Protein AF-0000000066033583 (afdb_homodimer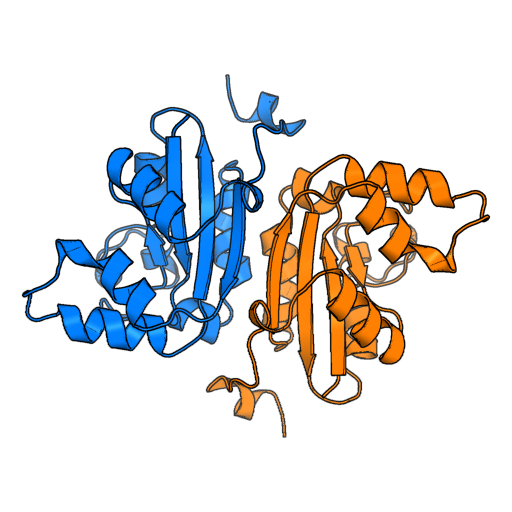)

Foldseek 3Di:
DFKKKKKQAFVCVVVVNVVVVVV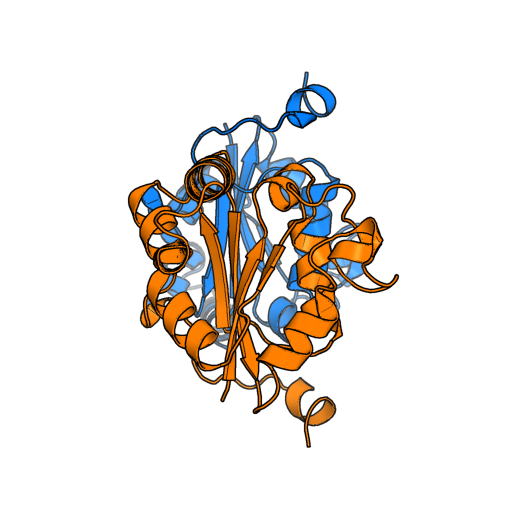LCVVLVWDWFAKDKDQDDLVLQCVLCVVCPPPPCSVVSSCRRNVHIMMMIMIDDDPCVLVVLDLQQADLACVRGDPRHQQVPPNDGSSNRGMDMQNDSVSRVVNCVSPDDPVRTHPDDDDPCVVVNDD/DFKKKKKQAFLCVVVVNVVVVVVLCVVLVWDWFAKDKDQDDLVLQCVLCVVCPPPPCSVVSSCRRNVHIMMMIMIDDDPCVLVVLDLQQADLACVRGDPRHQQVPPNDGSSNRGMDMQNDSVSRVVNCVSPDDPVRTHPDDDDPCVVVNDD

Radius of gyration: 19.11 Å; Cα contacts (8 Å, |Δi|>4): 581; chains: 2; bounding box: 50×58×49 Å

Sequence (302 aa):
MERALLILKPDAVQRGLIGAIISRFEQRGLKFQGLKLMQVDEALARRHYAEHEGKSFFNGLVSYITSAPVVVAVVAGKPGTVELVRAMVGATNPAKAAPGTIRGDFGVDIGRNLIHASDSPESGERETAIFFQPHELIGEWNRALDNWIYEMERALLILKPDAVQRGLIGAIISRFEQRGLKFQGLKLMQVDEALARRHYAEHEGKSFFNGLVSYITSAPVVVAVVAGKPGTVELVRAMVGATNPAKAAPGTIRGDFGVDIGRNLIHASDSPESGERETAIFFQPHELIGEWNRALDNWIYE

Structure (mmCIF, N/CA/C/O backbone):
data_AF-0000000066033583-model_v1
#
loop_
_entity.id
_entity.type
_entity.pdbx_description
1 polymer 'Nucleoside diphosphate kinase'
#
loop_
_atom_site.group_PDB
_atom_site.id
_atom_site.type_symbol
_atom_site.label_atom_id
_atom_site.label_alt_id
_atom_site.label_comp_id
_atom_site.label_asym_id
_atom_site.label_entity_id
_atom_site.label_seq_id
_atom_site.pdbx_PDB_ins_code
_atom_site.Cartn_x
_atom_site.Cartn_y
_atom_site.Cartn_z
_atom_site.occupancy
_atom_site.B_iso_or_equiv
_atom_site.auth_seq_id
_atom_site.auth_comp_id
_atom_site.auth_asym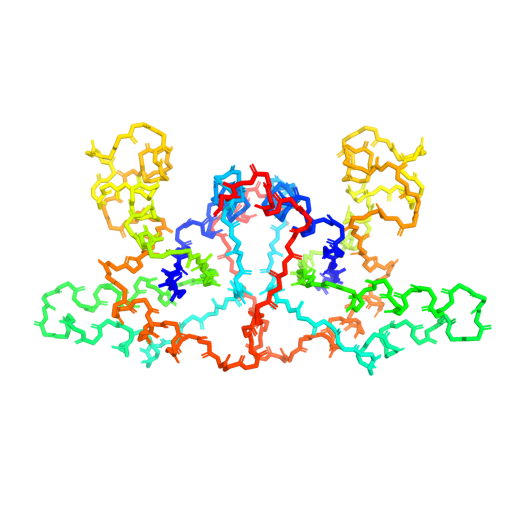_id
_atom_site.auth_atom_id
_atom_site.pdbx_PDB_model_num
ATOM 1 N N . MET A 1 1 ? -17.609 14.188 -4.777 1 87.94 1 MET A N 1
ATOM 2 C CA . MET A 1 1 ? -16.578 13.289 -4.25 1 87.94 1 MET A CA 1
ATOM 3 C C . MET A 1 1 ? -15.406 14.07 -3.682 1 87.94 1 MET A C 1
ATOM 5 O O . MET A 1 1 ? -15 15.094 -4.25 1 87.94 1 MET A O 1
ATOM 9 N N . GLU A 1 2 ? -15.039 13.719 -2.512 1 93.75 2 GLU A N 1
ATOM 10 C CA . GLU A 1 2 ? -13.922 14.352 -1.815 1 93.75 2 GLU A CA 1
ATOM 11 C C . GLU A 1 2 ? -12.727 13.406 -1.722 1 93.75 2 GLU A C 1
ATOM 13 O O . GLU A 1 2 ? -12.891 12.211 -1.479 1 93.75 2 GLU A O 1
ATOM 18 N N . ARG A 1 3 ? -11.492 14.047 -1.979 1 95.81 3 ARG A N 1
ATOM 19 C CA . ARG A 1 3 ? -10.25 13.273 -1.885 1 95.81 3 ARG A CA 1
ATOM 20 C C . ARG A 1 3 ? -9.367 13.789 -0.752 1 95.81 3 ARG A C 1
ATOM 22 O O . ARG A 1 3 ? -9.258 15 -0.547 1 95.81 3 ARG A O 1
ATOM 29 N N . ALA A 1 4 ? -8.836 12.852 -0.056 1 97.94 4 ALA A N 1
ATOM 30 C CA . ALA A 1 4 ? -7.797 13.156 0.928 1 97.94 4 ALA A CA 1
ATOM 31 C C . ALA A 1 4 ? -6.48 12.484 0.563 1 97.94 4 ALA A C 1
ATOM 33 O O . ALA A 1 4 ? -6.434 11.266 0.351 1 97.94 4 ALA A O 1
ATOM 34 N N . LEU A 1 5 ? -5.441 13.289 0.452 1 98.62 5 LEU A N 1
ATOM 35 C CA . LEU A 1 5 ? -4.109 12.727 0.285 1 98.62 5 LEU A CA 1
ATOM 36 C C . LEU A 1 5 ? -3.533 12.289 1.628 1 98.62 5 LEU A C 1
ATOM 38 O O . LEU A 1 5 ? -3.645 13.016 2.619 1 98.62 5 LEU A O 1
ATOM 42 N N . LEU A 1 6 ? -2.988 11.109 1.618 1 98.81 6 LEU A N 1
ATOM 43 C CA . LEU A 1 6 ? -2.24 10.562 2.746 1 98.81 6 LEU A CA 1
ATOM 44 C C . LEU A 1 6 ? -0.777 10.352 2.377 1 98.81 6 LEU A C 1
ATOM 46 O O . LEU A 1 6 ? -0.471 9.906 1.268 1 98.81 6 LEU A O 1
ATOM 50 N N . ILE A 1 7 ? 0.101 10.648 3.277 1 98.81 7 ILE A N 1
ATOM 51 C CA . ILE A 1 7 ? 1.503 10.266 3.15 1 98.81 7 ILE A CA 1
ATOM 52 C C . ILE A 1 7 ? 1.956 9.539 4.414 1 98.81 7 ILE A C 1
ATOM 54 O O . ILE A 1 7 ? 2.012 10.133 5.492 1 98.81 7 ILE A O 1
ATOM 58 N N . LEU A 1 8 ? 2.121 8.242 4.289 1 98.75 8 LEU A N 1
ATOM 59 C CA . LEU A 1 8 ? 2.871 7.57 5.348 1 98.75 8 LEU A CA 1
ATOM 60 C C . LEU A 1 8 ? 4.34 7.98 5.316 1 98.75 8 LEU A C 1
ATOM 62 O O . LEU A 1 8 ? 5.07 7.605 4.398 1 98.75 8 LEU A O 1
ATOM 66 N N . LYS A 1 9 ? 4.707 8.688 6.312 1 98.25 9 LYS A N 1
ATOM 67 C CA . LYS A 1 9 ? 6.004 9.359 6.352 1 98.25 9 LYS A CA 1
ATOM 68 C C . LYS A 1 9 ? 7.133 8.359 6.559 1 98.25 9 LYS A C 1
ATOM 70 O O . LYS A 1 9 ? 6.887 7.164 6.742 1 98.25 9 LYS A O 1
ATOM 75 N N . PRO A 1 10 ? 8.406 8.828 6.449 1 96.88 10 PRO A N 1
ATOM 76 C CA . PRO A 1 10 ? 9.555 7.918 6.512 1 96.88 10 PRO A CA 1
ATOM 77 C C . PRO A 1 10 ? 9.562 7.062 7.777 1 96.88 10 PRO A C 1
ATOM 79 O O . PRO A 1 10 ? 9.922 5.883 7.727 1 96.88 10 PRO A O 1
ATOM 82 N N . ASP A 1 11 ? 9.156 7.625 8.852 1 96.44 11 ASP A N 1
ATOM 83 C CA . ASP A 1 11 ? 9.203 6.852 10.086 1 96.44 11 ASP A CA 1
ATOM 84 C C . ASP A 1 11 ? 8.203 5.695 10.055 1 96.44 11 ASP A C 1
ATOM 86 O O . ASP A 1 11 ? 8.492 4.605 10.555 1 96.44 11 ASP A O 1
ATOM 90 N N . ALA A 1 12 ? 7.035 5.902 9.5 1 97.25 12 ALA A N 1
ATOM 91 C CA . ALA A 1 12 ? 6.051 4.828 9.367 1 97.25 12 ALA A CA 1
ATOM 92 C C . ALA A 1 12 ? 6.598 3.691 8.508 1 97.25 12 ALA A C 1
ATOM 94 O O . ALA A 1 12 ? 6.445 2.518 8.852 1 97.25 12 ALA A O 1
ATOM 95 N N . VAL A 1 13 ? 7.246 4.074 7.434 1 96.56 13 VAL A N 1
ATOM 96 C CA . VAL A 1 13 ? 7.781 3.08 6.508 1 96.56 13 VAL A CA 1
ATOM 97 C C . VAL A 1 13 ? 8.945 2.342 7.16 1 96.56 13 VAL A C 1
ATOM 99 O O . VAL A 1 13 ? 9.008 1.111 7.121 1 96.56 13 VAL A O 1
ATOM 102 N N . GLN A 1 14 ? 9.805 3.092 7.84 1 93.69 14 GLN A N 1
ATOM 103 C CA . GLN A 1 14 ? 10.961 2.504 8.516 1 93.69 14 GLN A CA 1
ATOM 104 C C . GLN A 1 14 ? 10.523 1.529 9.602 1 93.69 14 GLN A C 1
ATOM 106 O O . GLN A 1 14 ? 11.172 0.506 9.828 1 93.69 14 GLN A O 1
ATOM 111 N N . ARG A 1 15 ? 9.453 1.797 10.195 1 94.19 15 ARG A N 1
ATOM 112 C CA . ARG A 1 15 ? 9 1.013 11.336 1 94.19 15 ARG A CA 1
ATOM 113 C C . ARG A 1 15 ? 8.133 -0.161 10.891 1 94.19 15 ARG A C 1
ATOM 115 O O . ARG A 1 15 ? 7.695 -0.964 11.711 1 94.19 15 ARG A O 1
ATOM 122 N N . GLY A 1 16 ? 7.906 -0.282 9.602 1 95.19 16 GLY A N 1
ATOM 123 C CA . GLY A 1 16 ? 7.09 -1.373 9.094 1 95.19 16 GLY A CA 1
ATOM 124 C C . GLY A 1 16 ? 5.621 -1.228 9.43 1 95.19 16 GLY A C 1
ATOM 125 O O . GLY A 1 16 ? 4.977 -2.193 9.852 1 95.19 16 GLY A O 1
ATOM 126 N N . LEU A 1 17 ? 5.098 -0.053 9.297 1 97.5 17 LEU A N 1
ATOM 127 C CA . LEU A 1 17 ? 3.723 0.205 9.719 1 97.5 17 LEU A CA 1
ATOM 128 C C . LEU A 1 17 ? 2.822 0.451 8.508 1 97.5 17 LEU A C 1
ATOM 130 O O . LEU A 1 17 ? 1.672 0.867 8.664 1 97.5 17 LEU A O 1
ATOM 134 N N . ILE A 1 18 ? 3.283 0.213 7.293 1 98.25 18 ILE A N 1
ATOM 135 C CA . ILE A 1 18 ? 2.488 0.449 6.094 1 98.25 18 ILE A CA 1
ATOM 136 C C . ILE A 1 18 ? 1.179 -0.331 6.18 1 98.25 18 ILE A C 1
ATOM 138 O O . ILE A 1 18 ? 0.095 0.249 6.07 1 98.25 18 ILE A O 1
ATOM 142 N N . GLY A 1 19 ? 1.276 -1.604 6.414 1 98.62 19 GLY A N 1
ATOM 143 C CA . GLY A 1 19 ? 0.1 -2.457 6.449 1 98.62 19 GLY A CA 1
ATOM 144 C C . GLY A 1 19 ? -0.857 -2.107 7.574 1 98.62 19 GLY A C 1
ATOM 145 O O . GLY A 1 19 ? -2.072 -2.062 7.371 1 98.62 19 GLY A O 1
ATOM 146 N N . ALA A 1 20 ? -0.333 -1.896 8.75 1 98.38 20 ALA A N 1
ATOM 147 C CA . ALA A 1 20 ? -1.153 -1.573 9.914 1 98.38 20 ALA A CA 1
ATOM 148 C C . ALA A 1 20 ? -1.969 -0.305 9.68 1 98.38 20 ALA A C 1
ATOM 150 O O . ALA A 1 20 ? -3.154 -0.25 10.016 1 98.38 20 ALA A O 1
ATOM 151 N N . ILE A 1 21 ? -1.331 0.702 9.125 1 98.69 21 ILE A N 1
ATOM 152 C CA . ILE A 1 21 ? -2.004 1.979 8.914 1 98.69 21 ILE A CA 1
ATOM 153 C C . ILE A 1 21 ? -3.02 1.854 7.785 1 98.69 21 ILE A C 1
ATOM 155 O O . ILE A 1 21 ? -4.16 2.307 7.91 1 98.69 21 ILE A O 1
ATOM 159 N N . ILE A 1 22 ? -2.689 1.209 6.68 1 98.62 22 ILE A N 1
ATOM 160 C CA . ILE A 1 22 ? -3.609 1 5.562 1 98.62 22 ILE A CA 1
ATOM 161 C C . ILE A 1 22 ? -4.832 0.218 6.043 1 98.62 22 ILE A C 1
ATOM 163 O O . ILE A 1 22 ? -5.961 0.525 5.66 1 98.62 22 ILE A O 1
ATOM 167 N N . SER A 1 23 ? -4.625 -0.735 6.922 1 98.5 23 SER A N 1
ATOM 168 C CA . SER A 1 23 ? -5.715 -1.551 7.445 1 98.5 23 SER A CA 1
ATOM 169 C C . SER A 1 23 ? -6.75 -0.694 8.164 1 98.5 23 SER A C 1
ATOM 171 O O . SER A 1 23 ? -7.949 -0.971 8.094 1 98.5 23 SER A O 1
ATOM 173 N N . ARG A 1 24 ? -6.273 0.331 8.875 1 98.25 24 ARG A N 1
ATOM 174 C CA . ARG A 1 24 ? -7.195 1.194 9.602 1 98.25 24 ARG A CA 1
ATOM 175 C C . ARG A 1 24 ? -8.195 1.852 8.648 1 98.25 24 ARG A C 1
ATOM 177 O O . ARG A 1 24 ? -9.383 1.933 8.953 1 98.25 24 ARG A O 1
ATOM 184 N N . PHE A 1 25 ? -7.758 2.322 7.512 1 97.62 25 PHE A N 1
ATOM 185 C CA . PHE A 1 25 ? -8.625 3.004 6.555 1 97.62 25 PHE A CA 1
ATOM 186 C C . PHE A 1 25 ? -9.547 2.012 5.855 1 97.62 25 PHE A C 1
ATOM 188 O O . PHE A 1 25 ? -10.719 2.305 5.633 1 97.62 25 PHE A O 1
ATOM 195 N N . GLU A 1 26 ? -9 0.825 5.516 1 95.94 26 GLU A N 1
ATOM 196 C CA . GLU A 1 26 ? -9.836 -0.214 4.918 1 95.94 26 GLU A CA 1
ATOM 197 C C . GLU A 1 26 ? -10.953 -0.638 5.867 1 95.94 26 GLU A C 1
ATOM 199 O O . GLU A 1 26 ? -12.102 -0.79 5.453 1 95.94 26 GLU A O 1
ATOM 204 N N . GLN A 1 27 ? -10.625 -0.791 7.113 1 95 27 GLN A N 1
ATOM 205 C CA . GLN A 1 27 ? -11.586 -1.239 8.117 1 95 27 GLN A CA 1
ATOM 206 C C . GLN A 1 27 ? -12.688 -0.203 8.32 1 95 27 GLN A C 1
ATOM 208 O O . GLN A 1 27 ? -13.836 -0.557 8.586 1 95 27 GLN A O 1
ATOM 213 N N . ARG A 1 28 ? -12.289 1.044 8.227 1 94.75 28 ARG A N 1
ATOM 214 C CA . ARG A 1 28 ? -13.273 2.113 8.336 1 94.75 28 ARG A CA 1
ATOM 215 C C . ARG A 1 28 ? -14.266 2.072 7.18 1 94.75 28 ARG A C 1
ATOM 217 O O . ARG A 1 28 ? -15.344 2.654 7.262 1 94.75 28 ARG A O 1
ATOM 224 N N . GLY A 1 29 ? -13.875 1.418 6.062 1 92.88 29 GLY A N 1
ATOM 225 C CA . GLY A 1 29 ? -14.742 1.3 4.898 1 92.88 29 GLY A CA 1
ATOM 226 C C . GLY A 1 29 ? -14.359 2.242 3.773 1 92.88 29 GLY A C 1
ATOM 227 O O . GLY A 1 29 ? -15.102 2.385 2.797 1 92.88 29 GLY A O 1
ATOM 228 N N . LEU A 1 30 ? -13.242 2.914 3.916 1 92.81 30 LEU A N 1
ATOM 229 C CA . LEU A 1 30 ? -12.797 3.863 2.9 1 92.81 30 LEU A CA 1
ATOM 230 C C . LEU A 1 30 ? -12.125 3.141 1.739 1 92.81 30 LEU A C 1
ATOM 232 O O . LEU A 1 30 ? -11.641 2.018 1.898 1 92.81 30 LEU A O 1
ATOM 236 N N . LYS A 1 31 ? -12.133 3.812 0.599 1 91.88 31 LYS A N 1
ATOM 237 C CA . LYS A 1 31 ? -11.539 3.236 -0.602 1 91.88 31 LYS A CA 1
ATOM 238 C C . LYS A 1 31 ? -10.336 4.055 -1.062 1 91.88 31 LYS A C 1
ATOM 240 O O . LYS A 1 31 ? -10.367 5.285 -1.03 1 91.88 31 LYS A O 1
ATOM 245 N N . PHE A 1 32 ? -9.359 3.283 -1.492 1 96.38 32 PHE A N 1
ATOM 246 C CA . PHE A 1 32 ? -8.188 3.945 -2.066 1 96.38 32 PHE A CA 1
ATOM 247 C C . PHE A 1 32 ? -8.375 4.164 -3.564 1 96.38 32 PHE A C 1
ATOM 249 O O . PHE A 1 32 ? -8.844 3.275 -4.273 1 96.38 32 PHE A O 1
ATOM 256 N N . GLN A 1 33 ? -8.016 5.371 -3.988 1 96.19 33 GLN A N 1
ATOM 257 C CA . GLN A 1 33 ? -7.965 5.664 -5.418 1 96.19 33 GLN A CA 1
ATOM 258 C C . GLN A 1 33 ? -6.531 5.652 -5.93 1 96.19 33 GLN A C 1
ATOM 260 O O . GLN A 1 33 ? -6.297 5.551 -7.137 1 96.19 33 GLN A O 1
ATOM 265 N N . GLY A 1 34 ? -5.648 5.855 -5.078 1 97.38 34 GLY A N 1
ATOM 266 C CA . GLY A 1 34 ? -4.223 5.82 -5.375 1 97.38 34 GLY A CA 1
ATOM 267 C C . GLY A 1 34 ? -3.389 5.281 -4.227 1 97.38 34 GLY A C 1
ATOM 268 O O . GLY A 1 34 ? -3.758 5.434 -3.062 1 97.38 34 GLY A O 1
ATOM 269 N N . LEU A 1 35 ? -2.342 4.707 -4.531 1 98.56 35 LEU A N 1
ATOM 270 C CA . LEU A 1 35 ? -1.394 4.145 -3.576 1 98.56 35 LEU A CA 1
ATOM 271 C C . LEU A 1 35 ? -0.056 3.848 -4.246 1 98.56 35 LEU A C 1
ATOM 273 O O . LEU A 1 35 ? -0.011 3.176 -5.281 1 98.56 35 LEU A O 1
ATOM 277 N N . LYS A 1 36 ? 1.014 4.406 -3.648 1 98.38 36 LYS A N 1
ATOM 278 C CA . LYS A 1 36 ? 2.309 4.047 -4.219 1 98.38 36 LYS A CA 1
ATOM 279 C C . LYS A 1 36 ? 3.438 4.305 -3.223 1 98.38 36 LYS A C 1
ATOM 281 O O . LYS A 1 36 ? 3.342 5.207 -2.389 1 98.38 36 LYS A O 1
ATOM 286 N N . LEU A 1 37 ? 4.387 3.447 -3.287 1 98.12 37 LEU A N 1
ATOM 287 C CA . LEU A 1 37 ? 5.664 3.66 -2.617 1 98.12 37 LEU A CA 1
ATOM 288 C C . LEU A 1 37 ? 6.59 4.52 -3.471 1 98.12 37 LEU A C 1
ATOM 290 O O . LEU A 1 37 ? 6.699 4.309 -4.68 1 98.12 37 LEU A O 1
ATOM 294 N N . MET A 1 38 ? 7.238 5.52 -2.828 1 97.25 38 MET A N 1
ATOM 295 C CA . MET A 1 38 ? 8.141 6.355 -3.613 1 97.25 38 MET A CA 1
ATOM 296 C C . MET A 1 38 ? 9.188 7.02 -2.719 1 97.25 38 MET A C 1
ATOM 298 O O . MET A 1 38 ? 9.008 7.09 -1.501 1 97.25 38 MET A O 1
ATOM 302 N N . GLN A 1 39 ? 10.258 7.465 -3.424 1 96.5 39 GLN A N 1
ATOM 303 C CA . GLN A 1 39 ? 11.219 8.391 -2.824 1 96.5 39 GLN A CA 1
ATOM 304 C C . GLN A 1 39 ? 10.922 9.828 -3.229 1 96.5 39 GLN A C 1
ATOM 306 O O . GLN A 1 39 ? 11.023 10.18 -4.406 1 96.5 39 GLN A O 1
ATOM 311 N N . VAL A 1 40 ? 10.531 10.641 -2.252 1 96.94 40 VAL A N 1
ATOM 312 C CA . VAL A 1 40 ? 10.234 12.039 -2.539 1 96.94 40 VAL A CA 1
ATOM 313 C C . VAL A 1 40 ? 11.539 12.82 -2.732 1 96.94 40 VAL A C 1
ATOM 315 O O . VAL A 1 40 ? 12.469 12.688 -1.93 1 96.94 40 VAL A O 1
ATOM 318 N N . ASP A 1 41 ? 11.594 13.523 -3.805 1 96.88 41 ASP A N 1
ATOM 319 C CA . ASP A 1 41 ? 12.789 14.359 -3.971 1 96.88 41 ASP A CA 1
ATOM 320 C C . ASP A 1 41 ? 12.547 15.766 -3.432 1 96.88 41 ASP A C 1
ATOM 322 O O . ASP A 1 41 ? 11.438 16.094 -3.014 1 96.88 41 ASP A O 1
ATOM 326 N N . GLU A 1 42 ? 13.594 16.531 -3.395 1 97.44 42 GLU A N 1
ATOM 327 C CA . GLU A 1 42 ? 13.531 17.844 -2.779 1 97.44 42 GLU A CA 1
ATOM 328 C C . GLU A 1 42 ? 12.539 18.75 -3.512 1 97.44 42 GLU A C 1
ATOM 330 O O . GLU A 1 42 ? 11.781 19.5 -2.881 1 97.44 42 GLU A O 1
ATOM 335 N N . ALA A 1 43 ? 12.578 18.766 -4.824 1 97.81 43 ALA A N 1
ATOM 336 C CA . ALA A 1 43 ? 11.688 19.609 -5.613 1 97.81 43 ALA A CA 1
ATOM 337 C C . ALA A 1 43 ? 10.227 19.312 -5.305 1 97.81 43 ALA A C 1
ATOM 339 O O . ALA A 1 43 ? 9.43 20.219 -5.086 1 97.81 43 ALA A O 1
ATOM 340 N N . LEU A 1 44 ? 9.891 18.062 -5.297 1 97.75 44 LEU A N 1
ATOM 341 C CA . LEU A 1 44 ? 8.523 17.641 -4.992 1 97.75 44 LEU A CA 1
ATOM 342 C C . LEU A 1 44 ? 8.148 18.016 -3.562 1 97.75 44 LEU A C 1
ATOM 344 O O . LEU A 1 44 ? 7.031 18.484 -3.311 1 97.75 44 LEU A O 1
ATOM 348 N N . ALA A 1 45 ? 9.055 17.797 -2.605 1 97.75 45 ALA A N 1
ATOM 349 C CA . ALA A 1 45 ? 8.82 18.141 -1.206 1 97.75 45 ALA A CA 1
ATOM 350 C C . ALA A 1 45 ? 8.516 19.625 -1.05 1 97.75 45 ALA A C 1
ATOM 352 O O . ALA A 1 45 ? 7.57 20.016 -0.354 1 97.75 45 ALA A O 1
ATOM 353 N N . ARG A 1 46 ? 9.289 20.422 -1.696 1 97.25 46 ARG A N 1
ATOM 354 C CA . ARG A 1 46 ? 9.109 21.859 -1.612 1 97.25 46 ARG A CA 1
ATOM 355 C C . ARG A 1 46 ? 7.773 22.281 -2.211 1 97.25 46 ARG A C 1
ATOM 357 O O . ARG A 1 46 ? 7.105 23.172 -1.684 1 97.25 46 ARG A O 1
ATOM 364 N N . ARG A 1 47 ? 7.422 21.672 -3.279 1 97.31 47 ARG A N 1
ATOM 365 C CA . ARG A 1 47 ? 6.121 21.938 -3.881 1 97.31 47 ARG A CA 1
ATOM 366 C C . ARG A 1 47 ? 4.988 21.562 -2.93 1 97.31 47 ARG A C 1
ATOM 368 O O . ARG A 1 47 ? 4.027 22.312 -2.77 1 97.31 47 ARG A O 1
ATOM 375 N N . HIS A 1 48 ? 5.098 20.469 -2.289 1 97.25 48 HIS A N 1
ATOM 376 C CA . HIS A 1 48 ? 4.078 19.969 -1.367 1 97.25 48 HIS A CA 1
ATOM 377 C C . HIS A 1 48 ? 3.934 20.906 -0.165 1 97.25 48 HIS A C 1
ATOM 379 O O . HIS A 1 48 ? 2.816 21.188 0.278 1 97.25 48 HIS A O 1
ATOM 385 N N . TYR A 1 49 ? 5.055 21.375 0.335 1 95.94 49 TYR A N 1
ATOM 386 C CA . TYR A 1 49 ? 5.047 22.172 1.552 1 95.94 49 TYR A CA 1
ATOM 387 C C . TYR A 1 49 ? 5.113 23.656 1.225 1 95.94 49 TYR A C 1
ATOM 389 O O . TYR A 1 49 ? 5.492 24.469 2.07 1 95.94 49 TYR A O 1
ATOM 397 N N . ALA A 1 50 ? 4.77 24.062 0.091 1 95.31 50 ALA A N 1
ATOM 398 C CA . ALA A 1 50 ? 4.945 25.422 -0.402 1 95.31 50 ALA A CA 1
ATOM 399 C C . ALA A 1 50 ? 4.312 26.438 0.548 1 95.31 50 ALA A C 1
ATOM 401 O O . ALA A 1 50 ? 4.824 27.547 0.711 1 95.31 50 ALA A O 1
ATOM 402 N N . GLU A 1 51 ? 3.215 26.078 1.168 1 92.38 51 GLU A N 1
ATOM 403 C CA . GLU A 1 51 ? 2.5 26.984 2.064 1 92.38 51 GLU A CA 1
ATOM 404 C C . GLU A 1 51 ? 3.326 27.297 3.307 1 92.38 51 GLU A C 1
ATOM 406 O O . GLU A 1 51 ? 3.021 28.25 4.039 1 92.38 51 GLU A O 1
ATOM 411 N N . HIS A 1 52 ? 4.352 26.547 3.551 1 92.31 52 HIS A N 1
ATOM 412 C CA . HIS A 1 52 ? 5.176 26.719 4.742 1 92.31 52 HIS A CA 1
ATOM 413 C C . HIS A 1 52 ? 6.516 27.375 4.395 1 92.31 52 HIS A C 1
ATOM 415 O O . HIS A 1 52 ? 7.375 27.531 5.262 1 92.31 52 HIS A O 1
ATOM 421 N N . GLU A 1 53 ? 6.684 27.656 3.152 1 92.94 53 GLU A N 1
ATOM 422 C CA . GLU A 1 53 ? 7.945 28.266 2.756 1 92.94 53 GLU A CA 1
ATOM 423 C C . GLU A 1 53 ? 8.203 29.547 3.549 1 92.94 53 GLU A C 1
ATOM 425 O O . GLU A 1 53 ? 7.301 30.375 3.727 1 92.94 53 GLU A O 1
ATOM 430 N N . GLY A 1 54 ? 9.422 29.703 4.09 1 93.5 54 GLY A N 1
ATOM 431 C CA . GLY A 1 54 ? 9.766 30.875 4.879 1 93.5 54 GLY A CA 1
ATOM 432 C C . GLY A 1 54 ? 9.656 30.641 6.375 1 93.5 54 GLY A C 1
ATOM 433 O O . GLY A 1 54 ? 10.211 31.391 7.168 1 93.5 54 GLY A O 1
ATOM 434 N N . LYS A 1 55 ? 8.891 29.672 6.734 1 93 55 LYS A N 1
ATOM 435 C CA . LYS A 1 55 ? 8.773 29.328 8.148 1 93 55 LYS A CA 1
ATOM 436 C C . LYS A 1 55 ? 10.016 28.594 8.641 1 93 55 LYS A C 1
ATOM 438 O O . LYS A 1 55 ? 10.695 27.938 7.863 1 93 55 LYS A O 1
ATOM 443 N N . SER A 1 56 ? 10.312 28.688 9.922 1 94.06 56 SER A N 1
ATOM 444 C CA . SER A 1 56 ? 11.539 28.156 10.508 1 94.06 56 SER A CA 1
ATOM 445 C C . SER A 1 56 ? 11.617 26.641 10.367 1 94.06 56 SER A C 1
ATOM 447 O O . SER A 1 56 ? 12.703 26.078 10.266 1 94.06 56 SER A O 1
ATOM 449 N N . PHE A 1 57 ? 10.523 26.016 10.406 1 92.06 57 PHE A N 1
ATOM 450 C CA . PHE A 1 57 ? 10.523 24.562 10.398 1 92.06 57 PHE A CA 1
ATOM 451 C C . PHE A 1 57 ? 10.492 24.016 8.977 1 92.06 57 PHE A C 1
ATOM 453 O O . PHE A 1 57 ? 10.555 22.812 8.758 1 92.06 57 PHE A O 1
ATOM 460 N N . PHE A 1 58 ? 10.438 24.844 7.918 1 95.5 58 PHE A N 1
ATOM 461 C CA . PHE A 1 58 ? 10.242 24.438 6.531 1 95.5 58 PHE A CA 1
ATOM 462 C C . PHE A 1 58 ? 11.336 23.5 6.074 1 95.5 58 PHE A C 1
ATOM 464 O O . PHE A 1 58 ? 11.055 22.422 5.543 1 95.5 58 PHE A O 1
ATOM 471 N N . ASN A 1 59 ? 12.578 23.812 6.305 1 95.44 59 ASN A N 1
ATOM 472 C CA . ASN A 1 59 ? 13.695 23 5.863 1 95.44 59 ASN A CA 1
ATOM 473 C C . ASN A 1 59 ? 13.703 21.641 6.562 1 95.44 59 ASN A C 1
ATOM 475 O O . ASN A 1 59 ? 14.109 20.641 5.973 1 95.44 59 ASN A O 1
ATOM 479 N N . GLY A 1 60 ? 13.328 21.641 7.812 1 95.5 60 GLY A N 1
ATOM 480 C CA . GLY A 1 60 ? 13.227 20.391 8.539 1 95.5 60 GLY A CA 1
ATOM 481 C C . GLY A 1 60 ? 12.195 19.438 7.941 1 95.5 60 GLY A C 1
ATOM 482 O O . GLY A 1 60 ? 12.43 18.234 7.867 1 95.5 60 GLY A O 1
ATOM 483 N N . LEU A 1 61 ? 11.07 20 7.508 1 94.5 61 LEU A N 1
ATOM 484 C CA . LEU A 1 61 ? 10.039 19.219 6.852 1 94.5 61 LEU A CA 1
ATOM 485 C C . LEU A 1 61 ? 10.57 18.562 5.582 1 94.5 61 LEU A C 1
ATOM 487 O O . LEU A 1 61 ? 10.391 17.359 5.367 1 94.5 61 LEU A O 1
ATOM 491 N N . VAL A 1 62 ? 11.219 19.359 4.812 1 96.56 62 VAL A N 1
ATOM 492 C CA . VAL A 1 62 ? 11.742 18.891 3.531 1 96.56 62 VAL A CA 1
ATOM 493 C C . VAL A 1 62 ? 12.797 17.812 3.762 1 96.56 62 VAL A C 1
ATOM 495 O O . VAL A 1 62 ? 12.766 16.766 3.131 1 96.56 62 VAL A O 1
ATOM 498 N N . SER A 1 63 ? 13.703 18.031 4.727 1 97.19 63 SER A N 1
ATOM 499 C CA . SER A 1 63 ? 14.758 17.078 5.031 1 97.19 63 SER A CA 1
ATOM 500 C C . SER A 1 63 ? 14.172 15.75 5.516 1 97.19 63 SER A C 1
ATOM 502 O O . SER A 1 63 ? 14.656 14.68 5.148 1 97.19 63 SER A O 1
ATOM 504 N N . TYR A 1 64 ? 13.203 15.82 6.25 1 96.38 64 TYR A N 1
ATOM 505 C CA . TYR A 1 64 ? 12.602 14.641 6.848 1 96.38 64 TYR A CA 1
ATOM 506 C C . TYR A 1 64 ? 11.898 13.789 5.793 1 96.38 64 TYR A C 1
ATOM 508 O O . TYR A 1 64 ? 12.188 12.602 5.652 1 96.38 64 TYR A O 1
ATOM 516 N N . ILE A 1 65 ? 11.039 14.359 4.973 1 96.81 65 ILE A N 1
ATOM 517 C CA . ILE A 1 65 ? 10.203 13.609 4.047 1 96.81 65 ILE A CA 1
ATOM 518 C C . ILE A 1 65 ? 11.062 13.023 2.93 1 96.81 65 ILE A C 1
ATOM 520 O O . ILE A 1 65 ? 10.688 12.031 2.301 1 96.81 65 ILE A O 1
ATOM 524 N N . THR A 1 66 ? 12.242 13.617 2.705 1 96.62 66 THR A N 1
ATOM 525 C CA . THR A 1 66 ? 13.117 13.141 1.641 1 96.62 66 THR A CA 1
ATOM 526 C C . THR A 1 66 ? 14.133 12.133 2.184 1 96.62 66 THR A C 1
ATOM 528 O O . THR A 1 66 ? 14.914 11.562 1.424 1 96.62 66 THR A O 1
ATOM 531 N N . SER A 1 67 ? 14.133 11.836 3.461 1 94.62 67 SER A N 1
ATOM 532 C CA . SER A 1 67 ? 15.188 11.086 4.125 1 94.62 67 SER A CA 1
ATOM 533 C C . SER A 1 67 ? 15.039 9.586 3.883 1 94.62 67 SER A C 1
ATOM 535 O O . SER A 1 67 ? 16 8.828 4.035 1 94.62 67 SER A O 1
ATOM 537 N N . ALA A 1 68 ? 13.891 9.156 3.545 1 94.94 68 ALA A N 1
ATOM 538 C CA . ALA A 1 68 ? 13.586 7.754 3.275 1 94.94 68 ALA A CA 1
ATOM 539 C C . ALA A 1 68 ? 12.297 7.613 2.482 1 94.94 68 ALA A C 1
ATOM 541 O O . ALA A 1 68 ? 11.562 8.594 2.307 1 94.94 68 ALA A O 1
ATOM 542 N N . PRO A 1 69 ? 12.031 6.426 1.96 1 96.62 69 PRO A N 1
ATOM 543 C CA . PRO A 1 69 ? 10.812 6.238 1.176 1 96.62 69 PRO A CA 1
ATOM 544 C C . PRO A 1 69 ? 9.547 6.512 1.984 1 96.62 69 PRO A C 1
ATOM 546 O O . PRO A 1 69 ? 9.547 6.367 3.209 1 96.62 69 PRO A O 1
ATOM 549 N N . VAL A 1 70 ? 8.531 6.941 1.263 1 98 70 VAL A N 1
ATOM 550 C CA . VAL A 1 70 ? 7.207 7.164 1.839 1 98 70 VAL A CA 1
ATOM 551 C C . VAL A 1 70 ? 6.156 6.391 1.041 1 98 70 VAL A C 1
ATOM 553 O O . VAL A 1 70 ? 6.434 5.926 -0.067 1 98 70 VAL A O 1
ATOM 556 N N . VAL A 1 71 ? 5.051 6.129 1.615 1 98.69 71 VAL A N 1
ATOM 557 C CA . VAL A 1 71 ? 3.877 5.668 0.88 1 98.69 71 VAL A CA 1
ATOM 558 C C . VAL A 1 71 ? 2.869 6.809 0.742 1 98.69 71 VAL A C 1
ATOM 560 O O . VAL A 1 71 ? 2.514 7.453 1.731 1 98.69 71 VAL A O 1
ATOM 563 N N . VAL A 1 72 ? 2.479 7.07 -0.489 1 98.81 72 VAL A N 1
ATOM 564 C CA . VAL A 1 72 ? 1.47 8.086 -0.763 1 98.81 72 VAL A CA 1
ATOM 565 C C . VAL A 1 72 ? 0.168 7.422 -1.202 1 98.81 72 VAL A C 1
ATOM 567 O O . VAL A 1 72 ? 0.18 6.508 -2.031 1 98.81 72 VAL A O 1
ATOM 570 N N . ALA A 1 73 ? -0.897 7.836 -0.632 1 98.75 73 ALA A N 1
ATOM 571 C CA . ALA A 1 73 ? -2.195 7.25 -0.949 1 98.75 73 ALA A CA 1
ATOM 572 C C . ALA A 1 73 ? -3.268 8.328 -1.091 1 98.75 73 ALA A C 1
ATOM 574 O O . ALA A 1 73 ? -3.104 9.445 -0.59 1 98.75 73 ALA A O 1
ATOM 575 N N . VAL A 1 74 ? -4.27 8.039 -1.849 1 98.06 74 VAL A N 1
ATOM 576 C CA . VAL A 1 74 ? -5.449 8.883 -1.978 1 98.06 74 VAL A CA 1
ATOM 577 C C . VAL A 1 74 ? -6.695 8.102 -1.563 1 98.06 74 VAL A C 1
ATOM 579 O O . VAL A 1 74 ? -6.969 7.027 -2.104 1 98.06 74 VAL A O 1
ATOM 582 N N . VAL A 1 75 ? -7.348 8.633 -0.614 1 96.5 75 VAL A N 1
ATOM 583 C CA . VAL A 1 75 ? -8.641 8.102 -0.197 1 96.5 75 VAL A CA 1
ATOM 584 C C . VAL A 1 75 ? -9.766 9 -0.713 1 96.5 75 VAL A C 1
ATOM 586 O O . VAL A 1 75 ? -9.648 10.227 -0.688 1 96.5 75 VAL A O 1
ATOM 589 N N . ALA A 1 76 ? -10.781 8.336 -1.212 1 92.12 76 ALA A N 1
ATOM 590 C CA . ALA A 1 76 ? -11.891 9.102 -1.772 1 92.12 76 ALA A CA 1
ATOM 591 C C . ALA A 1 76 ? -13.219 8.648 -1.174 1 92.12 76 ALA A C 1
ATOM 593 O O . ALA A 1 76 ? -13.375 7.488 -0.794 1 92.12 76 ALA A O 1
ATOM 594 N N . GLY A 1 77 ? -14.125 9.609 -1.088 1 90.19 77 GLY A N 1
ATOM 595 C CA . GLY A 1 77 ? -15.461 9.328 -0.575 1 90.19 77 GLY A CA 1
ATOM 596 C C . GLY A 1 77 ? -16.406 10.508 -0.71 1 90.19 77 GLY A C 1
ATOM 597 O O . GLY A 1 77 ? -16.188 11.398 -1.531 1 90.19 77 GLY A O 1
ATOM 598 N N . LYS A 1 78 ? -17.516 10.375 0.004 1 91.19 78 LYS A N 1
ATOM 599 C CA . LYS A 1 78 ? -18.531 11.422 0.02 1 91.19 78 LYS A CA 1
ATOM 600 C C . LYS A 1 78 ? -18.016 12.672 0.729 1 91.19 78 LYS A C 1
ATOM 602 O O . LYS A 1 78 ? -16.969 12.633 1.384 1 91.19 78 LYS A O 1
ATOM 607 N N . PRO A 1 79 ? -18.75 13.789 0.519 1 94.44 79 PRO A N 1
ATOM 608 C CA . PRO A 1 79 ? -18.391 14.977 1.294 1 94.44 79 PRO A CA 1
ATOM 609 C C . PRO A 1 79 ? -18.234 14.688 2.785 1 94.44 79 PRO A C 1
ATOM 611 O O . PRO A 1 79 ? -19.031 13.945 3.359 1 94.44 79 PRO A O 1
ATOM 614 N N . GLY A 1 80 ? -17.188 15.133 3.375 1 96.69 80 GLY A N 1
ATOM 615 C CA . GLY A 1 80 ? -16.875 14.836 4.766 1 96.69 80 GLY A CA 1
ATOM 616 C C . GLY A 1 80 ? -15.727 13.867 4.934 1 96.69 80 GLY A C 1
ATOM 617 O O . GLY A 1 80 ? -15.266 13.625 6.051 1 96.69 80 GLY A O 1
ATOM 618 N N . THR A 1 81 ? -15.219 13.375 3.824 1 96.25 81 THR A N 1
ATOM 619 C CA . THR A 1 81 ? -14.172 12.359 3.846 1 96.25 81 THR A CA 1
ATOM 620 C C . THR A 1 81 ? -12.883 12.93 4.434 1 96.25 81 THR A C 1
ATOM 622 O O . THR A 1 81 ? -12.227 12.273 5.242 1 96.25 81 THR A O 1
ATOM 625 N N . VAL A 1 82 ? -12.508 14.148 4.09 1 98 82 VAL A N 1
ATOM 626 C CA . VAL A 1 82 ? -11.281 14.75 4.602 1 98 82 VAL A CA 1
ATOM 627 C C . VAL A 1 82 ? -11.367 14.883 6.121 1 98 82 VAL A C 1
ATOM 629 O O . VAL A 1 82 ? -10.422 14.547 6.836 1 98 82 VAL A O 1
ATOM 632 N N . GLU A 1 83 ? -12.492 15.344 6.562 1 97.69 83 GLU A N 1
ATOM 633 C CA . GLU A 1 83 ? -12.703 15.484 8 1 97.69 83 GLU A CA 1
ATOM 634 C C . GLU A 1 83 ? -12.625 14.125 8.703 1 97.69 83 GLU A C 1
ATOM 636 O O . GLU A 1 83 ? -12 14.008 9.758 1 97.69 83 GLU A O 1
ATOM 641 N N . LEU A 1 84 ? -13.273 13.188 8.133 1 97.62 84 LEU A N 1
ATOM 642 C CA . LEU A 1 84 ? -13.258 11.82 8.656 1 97.62 84 LEU A CA 1
ATOM 643 C C . LEU A 1 84 ? -11.828 11.297 8.758 1 97.62 84 LEU A C 1
ATOM 645 O O . LEU A 1 84 ? -11.438 10.766 9.797 1 97.62 84 LEU A O 1
ATOM 649 N N . VAL A 1 85 ? -11.062 11.453 7.734 1 98.25 85 VAL A N 1
ATOM 650 C CA . VAL A 1 85 ? -9.688 10.984 7.676 1 98.25 85 VAL A CA 1
ATOM 651 C C . VAL A 1 85 ? -8.859 11.68 8.758 1 98.25 85 VAL A C 1
ATOM 653 O O . VAL A 1 85 ? -8.078 11.039 9.461 1 98.25 85 VAL A O 1
ATOM 656 N N . ARG A 1 86 ? -9.016 12.922 8.938 1 98.12 86 ARG A N 1
ATOM 657 C CA . ARG A 1 86 ? -8.266 13.664 9.945 1 98.12 86 ARG A CA 1
ATOM 658 C C . ARG A 1 86 ? -8.594 13.156 11.344 1 98.12 86 ARG A C 1
ATOM 660 O O . ARG A 1 86 ? -7.715 13.094 12.211 1 98.12 86 ARG A O 1
ATOM 667 N N . ALA A 1 87 ? -9.828 12.867 11.523 1 98.12 87 ALA A N 1
ATOM 668 C CA . ALA A 1 87 ? -10.227 12.312 12.812 1 98.12 87 ALA A CA 1
ATOM 669 C C . ALA A 1 87 ? -9.547 10.977 13.078 1 98.12 87 ALA A C 1
ATOM 671 O O . ALA A 1 87 ? -9.18 10.672 14.211 1 98.12 87 ALA A O 1
ATOM 672 N N . MET A 1 88 ? -9.359 10.18 12.062 1 98.56 88 MET A N 1
ATOM 673 C CA . MET A 1 88 ? -8.703 8.883 12.18 1 98.56 88 MET A CA 1
ATOM 674 C C . MET A 1 88 ? -7.219 9.062 12.492 1 98.56 88 MET A C 1
ATOM 676 O O . MET A 1 88 ? -6.641 8.273 13.242 1 98.56 88 MET A O 1
ATOM 680 N N . VAL A 1 89 ? -6.629 10.062 11.922 1 98.44 89 VAL A N 1
ATOM 681 C CA . VAL A 1 89 ? -5.199 10.312 12.062 1 98.44 89 VAL A CA 1
ATOM 682 C C . VAL A 1 89 ? -4.898 10.766 13.492 1 98.44 89 VAL A C 1
ATOM 684 O O . VAL A 1 89 ? -4.004 10.227 14.148 1 98.44 89 VAL A O 1
ATOM 687 N N . GLY A 1 90 ? -5.715 11.742 13.938 1 98.25 90 GLY A N 1
ATOM 688 C CA . GLY A 1 90 ? -5.543 12.266 15.281 1 98.25 90 GLY A CA 1
ATOM 689 C C . GLY A 1 90 ? -4.668 13.508 15.328 1 98.25 90 GLY A C 1
ATOM 690 O O . GLY A 1 90 ? -4.098 13.906 14.312 1 98.25 90 GLY A O 1
ATOM 691 N N . ALA A 1 91 ? -4.52 13.977 16.516 1 97.38 91 ALA A N 1
ATOM 692 C CA . ALA A 1 91 ? -3.811 15.234 16.734 1 97.38 91 ALA A CA 1
ATOM 693 C C . ALA A 1 91 ? -2.35 15.125 16.312 1 97.38 91 ALA A C 1
ATOM 695 O O . ALA A 1 91 ? -1.742 14.062 16.422 1 97.38 91 ALA A O 1
ATOM 696 N N . THR A 1 92 ? -1.79 16.25 15.828 1 95.75 92 THR A N 1
ATOM 697 C CA . THR A 1 92 ? -0.414 16.344 15.352 1 95.75 92 THR A CA 1
ATOM 698 C C . THR A 1 92 ? 0.562 15.875 16.438 1 95.75 92 THR A C 1
ATOM 700 O O . THR A 1 92 ? 1.516 15.148 16.141 1 95.75 92 THR A O 1
ATOM 703 N N . ASN A 1 93 ? 0.262 16.359 17.625 1 96.62 93 ASN A N 1
ATOM 704 C CA . ASN A 1 93 ? 1.057 15.883 18.75 1 96.62 93 ASN A CA 1
ATOM 705 C C . ASN A 1 93 ? 0.57 14.523 19.25 1 96.62 93 ASN A C 1
ATOM 707 O O . ASN A 1 93 ? -0.503 14.422 19.844 1 96.62 93 ASN A O 1
ATOM 711 N N . PRO A 1 94 ? 1.416 13.523 19.094 1 97.12 94 PRO A N 1
ATOM 712 C CA . PRO A 1 94 ? 0.969 12.18 19.469 1 97.12 94 PRO A CA 1
ATOM 713 C C . PRO A 1 94 ? 0.615 12.055 20.938 1 97.12 94 PRO A C 1
ATOM 715 O O . PRO A 1 94 ? -0.274 11.289 21.312 1 97.12 94 PRO A O 1
ATOM 718 N N . ALA A 1 95 ? 1.253 12.859 21.797 1 96.12 95 ALA A N 1
ATOM 719 C CA . ALA A 1 95 ? 0.977 12.812 23.234 1 96.12 95 ALA A CA 1
ATOM 720 C C . ALA A 1 95 ? -0.432 13.312 23.531 1 96.12 95 ALA A C 1
ATOM 722 O O . ALA A 1 95 ? -0.993 13.008 24.594 1 96.12 95 ALA A O 1
ATOM 723 N N . LYS A 1 96 ? -0.953 13.992 22.641 1 97.62 96 LYS A N 1
ATOM 724 C CA . LYS A 1 96 ? -2.285 14.562 22.812 1 97.62 96 LYS A CA 1
ATOM 725 C C . LYS A 1 96 ? -3.305 13.867 21.922 1 97.62 96 LYS A C 1
ATOM 727 O O . LYS A 1 96 ? -4.48 14.234 21.906 1 97.62 96 LYS A O 1
ATOM 732 N N . ALA A 1 97 ? -2.885 12.938 21.094 1 97.88 97 ALA A N 1
ATOM 733 C CA . ALA A 1 97 ? -3.775 12.211 20.188 1 97.88 97 ALA A CA 1
ATOM 734 C C . ALA A 1 97 ? -4.547 11.125 20.938 1 97.88 97 ALA A C 1
ATOM 736 O O . ALA A 1 97 ? -3.971 10.375 21.734 1 97.88 97 ALA A O 1
ATOM 737 N N . ALA A 1 98 ? -5.785 11.023 20.75 1 98.06 98 ALA A N 1
ATOM 738 C CA . ALA A 1 98 ? -6.648 10.07 21.438 1 98.06 98 ALA A CA 1
ATOM 739 C C . ALA A 1 98 ? -6.277 8.633 21.078 1 98.06 98 ALA A C 1
ATOM 741 O O . ALA A 1 98 ? -5.938 8.344 19.938 1 98.06 98 ALA A O 1
ATOM 742 N N . PRO A 1 99 ? -6.352 7.695 22.094 1 97.62 99 PRO A N 1
ATOM 743 C CA . PRO A 1 99 ? -6.227 6.281 21.734 1 97.62 99 PRO A CA 1
ATOM 744 C C . PRO A 1 99 ? -7.207 5.867 20.625 1 97.62 99 PRO A C 1
ATOM 746 O O . PRO A 1 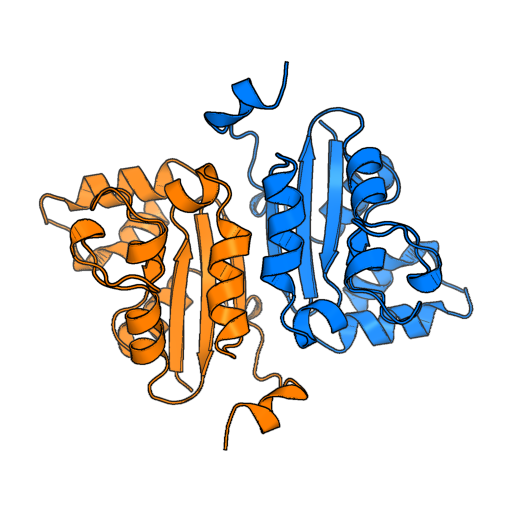99 ? -8.359 6.309 20.625 1 97.62 99 PRO A O 1
ATOM 749 N N . GLY A 1 100 ? -6.766 5.082 19.688 1 98.19 100 GLY A N 1
ATOM 750 C CA . GLY A 1 100 ? -7.598 4.684 18.562 1 98.19 100 GLY A CA 1
ATOM 751 C C . GLY A 1 100 ? -7.266 5.426 17.281 1 98.19 100 GLY A C 1
ATOM 752 O O . GLY A 1 100 ? -7.621 4.98 16.188 1 98.19 100 GLY A O 1
ATOM 753 N N . THR A 1 101 ? -6.676 6.578 17.406 1 98.56 101 THR A N 1
ATOM 754 C CA . THR A 1 101 ? -6.184 7.27 16.219 1 98.56 101 THR A CA 1
ATOM 755 C C . THR A 1 101 ? -4.82 6.727 15.797 1 98.56 101 THR A C 1
ATOM 757 O O . THR A 1 101 ? -4.156 6.039 16.578 1 98.56 101 THR A O 1
ATOM 760 N N . ILE A 1 102 ? -4.445 7.012 14.633 1 98.69 102 ILE A N 1
ATOM 761 C CA . ILE A 1 102 ? -3.18 6.504 14.117 1 98.69 102 ILE A CA 1
ATOM 762 C C . ILE A 1 102 ? -2.021 7.086 14.922 1 98.69 102 ILE A C 1
ATOM 764 O O . ILE A 1 102 ? -1.16 6.348 15.406 1 98.69 102 ILE A O 1
ATOM 768 N N . ARG A 1 103 ? -2.012 8.406 15.125 1 98.56 103 ARG A N 1
ATOM 769 C CA . ARG A 1 103 ? -0.93 9.031 15.875 1 98.56 103 ARG A CA 1
ATOM 770 C C . ARG A 1 103 ? -1.018 8.68 17.359 1 98.56 103 ARG A C 1
ATOM 772 O O . ARG A 1 103 ? 0.002 8.625 18.047 1 98.56 103 ARG A O 1
ATOM 779 N N . GLY A 1 104 ? -2.193 8.49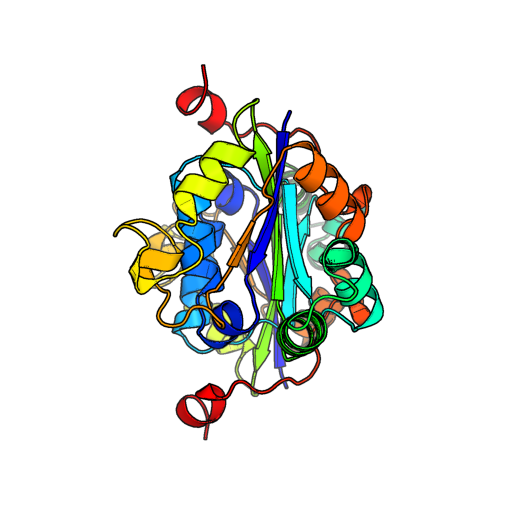2 17.859 1 98.38 104 GLY A N 1
ATOM 780 C CA . GLY A 1 104 ? -2.361 8.078 19.234 1 98.38 104 GLY A CA 1
ATOM 781 C C . GLY A 1 104 ? -1.866 6.668 19.5 1 98.38 104 GLY A C 1
ATOM 782 O O . GLY A 1 104 ? -1.331 6.383 20.578 1 98.38 104 GLY A O 1
ATOM 783 N N . ASP A 1 105 ? -2.018 5.816 18.562 1 98.5 105 ASP A N 1
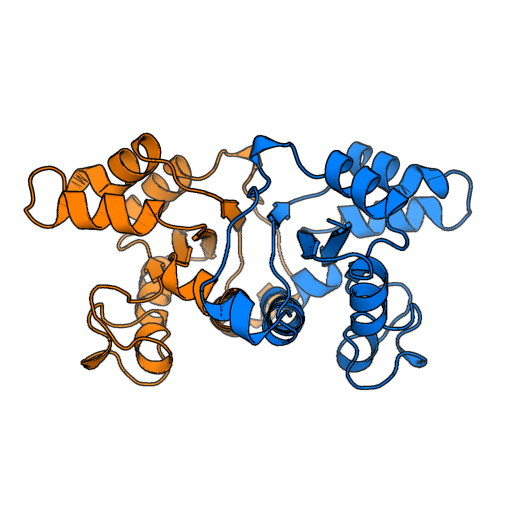ATOM 784 C CA . ASP A 1 105 ? -1.694 4.406 18.75 1 98.5 105 ASP A CA 1
ATOM 785 C C . ASP A 1 105 ? -0.232 4.125 18.422 1 98.5 105 ASP A C 1
ATOM 787 O O . ASP A 1 105 ? 0.387 3.234 19 1 98.5 105 ASP A O 1
ATOM 791 N N . PHE A 1 106 ? 0.339 4.934 17.438 1 97.94 106 PHE A N 1
ATOM 792 C CA . PHE A 1 106 ? 1.643 4.527 16.922 1 97.94 106 PHE A CA 1
ATOM 793 C C . PHE A 1 106 ? 2.664 5.648 17.094 1 97.94 106 PHE A C 1
ATOM 795 O O . PHE A 1 106 ? 3.867 5.426 16.953 1 97.94 106 PHE A O 1
ATOM 802 N N . GLY A 1 107 ? 2.162 6.863 17.359 1 97 107 GLY A N 1
ATOM 803 C CA . GLY A 1 107 ? 3.068 8 17.422 1 97 107 GLY A CA 1
ATOM 804 C C . GLY A 1 107 ? 3.701 8.188 18.781 1 97 107 GLY A C 1
ATOM 805 O O . GLY A 1 107 ? 3.102 7.844 19.812 1 97 107 GLY A O 1
ATOM 806 N N . VAL A 1 108 ? 4.906 8.727 18.797 1 95.06 108 VAL A N 1
ATOM 807 C CA . VAL A 1 108 ? 5.617 8.992 20.047 1 95.06 108 VAL A CA 1
ATOM 808 C C . VAL A 1 108 ? 6.09 10.445 20.078 1 95.06 108 VAL A C 1
ATOM 810 O O . VAL A 1 108 ? 5.98 11.117 21.109 1 95.06 108 VAL A O 1
ATOM 813 N N . ASP A 1 109 ? 6.535 10.914 18.938 1 94.75 109 ASP A N 1
ATOM 814 C CA . ASP A 1 109 ? 7.18 12.227 18.828 1 94.75 109 ASP A CA 1
ATOM 815 C C . ASP A 1 109 ? 6.469 13.102 17.797 1 94.75 109 ASP A C 1
ATOM 817 O O . ASP A 1 109 ? 6.086 12.625 16.734 1 94.75 109 ASP A O 1
ATOM 821 N N . ILE A 1 110 ? 6.383 14.383 18.062 1 93.25 110 ILE A N 1
ATOM 822 C CA . ILE A 1 110 ? 5.637 15.305 17.219 1 93.25 110 ILE A CA 1
ATOM 823 C C . ILE A 1 110 ? 6.359 15.492 15.891 1 93.25 110 ILE A C 1
ATOM 825 O O . ILE A 1 110 ? 5.727 15.727 14.859 1 93.25 110 ILE A O 1
ATOM 829 N N . GLY A 1 111 ? 7.676 15.359 15.82 1 92.56 111 GLY A N 1
ATOM 830 C CA . GLY A 1 111 ? 8.438 15.531 14.594 1 92.56 111 GLY A CA 1
ATOM 831 C C . GLY A 1 111 ? 8.445 14.289 13.719 1 92.56 111 GLY A C 1
ATOM 832 O O . GLY A 1 111 ? 8.859 14.344 12.562 1 92.56 111 GLY A O 1
ATOM 833 N N . ARG A 1 112 ? 8.086 13.109 14.281 1 93.75 112 ARG A N 1
ATOM 834 C CA . ARG A 1 112 ? 7.984 11.812 13.617 1 93.75 112 ARG A CA 1
ATOM 835 C C . ARG A 1 112 ? 6.637 11.164 13.906 1 93.75 112 ARG A C 1
ATOM 837 O O . ARG A 1 112 ? 6.574 10.117 14.562 1 93.75 112 ARG A O 1
ATOM 844 N N . ASN A 1 113 ? 5.68 11.797 13.281 1 95.06 113 ASN A N 1
ATOM 845 C CA . ASN A 1 113 ? 4.328 11.469 13.711 1 95.06 113 ASN A CA 1
ATOM 846 C C . ASN A 1 113 ? 3.58 10.672 12.641 1 95.06 113 ASN A C 1
ATOM 848 O O . ASN A 1 113 ? 2.354 10.75 12.547 1 95.06 113 ASN A O 1
ATOM 852 N N . LEU A 1 114 ? 4.301 9.953 11.719 1 97.38 114 LEU A N 1
ATOM 853 C CA . LEU A 1 114 ? 3.889 8.766 10.984 1 97.38 114 LEU A CA 1
ATOM 854 C C . LEU A 1 114 ? 3.18 9.148 9.688 1 97.38 114 LEU A C 1
ATOM 856 O O . LEU A 1 114 ? 3.365 8.492 8.664 1 97.38 114 LEU A O 1
ATOM 860 N N . ILE A 1 115 ? 2.314 10.258 9.773 1 98.62 115 ILE A N 1
ATOM 861 C CA . ILE A 1 115 ? 1.412 10.344 8.633 1 98.62 115 ILE A CA 1
ATOM 862 C C . ILE A 1 115 ? 1.01 11.805 8.406 1 98.62 115 ILE A C 1
ATOM 864 O O . ILE A 1 115 ? 0.843 12.562 9.359 1 98.62 115 ILE A O 1
ATOM 868 N N . HIS A 1 116 ? 0.958 12.227 7.219 1 98.19 116 HIS A N 1
ATOM 869 C CA . HIS A 1 116 ? 0.32 13.453 6.762 1 98.19 116 HIS A CA 1
ATOM 870 C C . HIS A 1 116 ? -1.057 13.172 6.168 1 98.19 116 HIS A C 1
ATOM 872 O O . HIS A 1 116 ? -1.241 12.18 5.465 1 98.19 116 HIS A O 1
ATOM 878 N N . ALA A 1 117 ? -2.014 13.984 6.438 1 98.38 117 ALA A N 1
ATOM 879 C CA . ALA A 1 117 ? -3.324 13.953 5.789 1 98.38 117 ALA A CA 1
ATOM 880 C C . ALA A 1 117 ? -3.789 15.359 5.422 1 98.38 117 ALA A C 1
ATOM 882 O O . ALA A 1 117 ? -3.596 16.312 6.188 1 98.38 117 ALA A O 1
ATOM 883 N N . SER A 1 118 ? -4.418 15.398 4.277 1 97.62 118 SER A N 1
ATOM 884 C CA . SER A 1 118 ? -4.941 16.688 3.836 1 97.62 118 SER A CA 1
ATOM 885 C C . SER A 1 118 ? -5.824 17.328 4.902 1 97.62 118 SER A C 1
ATOM 887 O O . SER A 1 118 ? -6.551 16.625 5.613 1 97.62 118 SER A O 1
ATOM 889 N N . ASP A 1 119 ? -5.809 18.656 4.941 1 96.06 119 ASP A N 1
ATOM 890 C CA . ASP A 1 119 ? -6.512 19.328 6.031 1 96.06 119 ASP A CA 1
ATOM 891 C C . ASP A 1 119 ? -7.809 19.953 5.543 1 96.06 119 ASP A C 1
ATOM 893 O O . ASP A 1 119 ? -8.594 20.469 6.34 1 96.06 119 ASP A O 1
ATOM 897 N N . SER A 1 120 ? -8.008 19.984 4.258 1 96.94 120 SER A N 1
ATOM 898 C CA . SER A 1 120 ? -9.234 20.5 3.658 1 96.94 120 SER A CA 1
ATOM 899 C C . SER A 1 120 ? -9.5 19.844 2.303 1 96.94 120 SER A C 1
ATOM 901 O O . SER A 1 120 ? -8.594 19.281 1.691 1 96.94 120 SER A O 1
ATOM 903 N N . PRO A 1 121 ? -10.805 19.891 1.897 1 97.12 121 PRO A N 1
ATOM 904 C CA . PRO A 1 121 ? -11.094 19.359 0.562 1 97.12 121 PRO A CA 1
ATOM 905 C C . PRO A 1 121 ? -10.25 20.016 -0.528 1 97.12 121 PRO A C 1
ATOM 907 O O . PRO A 1 121 ? -9.773 19.328 -1.437 1 97.12 121 PRO A O 1
ATOM 910 N N . GLU A 1 122 ? -10.016 21.297 -0.393 1 96.88 122 GLU A N 1
ATOM 911 C CA . GLU A 1 122 ? -9.203 22.031 -1.367 1 96.88 122 GLU A CA 1
ATOM 912 C C . GLU A 1 122 ? -7.762 21.531 -1.367 1 96.88 122 GLU A C 1
ATOM 914 O O . GLU A 1 122 ? -7.18 21.297 -2.428 1 96.88 122 GLU A O 1
ATOM 919 N N . SER A 1 123 ? -7.215 21.375 -0.248 1 96.5 123 SER A N 1
ATOM 920 C CA . SER A 1 123 ? -5.852 20.859 -0.15 1 96.5 123 SER A CA 1
ATOM 921 C C . SER A 1 123 ? -5.758 19.422 -0.649 1 96.5 123 SER A C 1
ATOM 923 O O . SER A 1 123 ? -4.75 19.031 -1.241 1 96.5 123 SER A O 1
ATOM 925 N N . GLY A 1 124 ? -6.828 18.641 -0.328 1 97.31 124 GLY A N 1
ATOM 926 C CA . GLY A 1 124 ? -6.859 17.266 -0.81 1 97.31 124 GLY A CA 1
ATOM 927 C C . GLY A 1 124 ? -6.727 17.156 -2.318 1 97.31 124 GLY A C 1
ATOM 928 O O . GLY A 1 124 ? -5.957 16.344 -2.824 1 97.31 124 GLY A O 1
ATOM 929 N N . GLU A 1 125 ? -7.445 18 -2.973 1 96.81 125 GLU A N 1
ATOM 930 C CA . GLU A 1 125 ? -7.383 18 -4.434 1 96.81 125 GLU A CA 1
ATOM 931 C C . GLU A 1 125 ? -6.016 18.484 -4.922 1 96.81 125 GLU A C 1
ATOM 933 O O . GLU A 1 125 ? -5.426 17.875 -5.816 1 96.81 125 GLU A O 1
ATOM 938 N N . ARG A 1 126 ? -5.57 19.531 -4.375 1 96.69 126 ARG A N 1
ATOM 939 C CA . ARG A 1 126 ? -4.289 20.109 -4.773 1 96.69 126 ARG A CA 1
ATOM 940 C C . ARG A 1 126 ? -3.152 19.109 -4.551 1 96.69 126 ARG A C 1
ATOM 942 O O . ARG A 1 126 ? -2.334 18.891 -5.445 1 96.69 126 ARG A O 1
ATOM 949 N N . GLU A 1 127 ? -3.094 18.578 -3.387 1 97.81 127 GLU A N 1
ATOM 950 C CA . GLU A 1 127 ? -2.018 17.656 -3.025 1 97.81 127 GLU A CA 1
ATOM 951 C C . GLU A 1 127 ? -2.072 16.391 -3.865 1 97.81 127 GLU A C 1
ATOM 953 O O . GLU A 1 127 ? -1.033 15.859 -4.273 1 97.81 127 GLU A O 1
ATOM 958 N N . THR A 1 128 ? -3.277 15.883 -4.074 1 97.88 128 THR A N 1
ATOM 959 C CA . THR A 1 128 ? -3.428 14.727 -4.945 1 97.88 128 THR A CA 1
ATOM 960 C C . THR A 1 128 ? -2.801 14.984 -6.312 1 97.88 128 THR A C 1
ATOM 962 O O . THR A 1 128 ? -2.082 14.133 -6.844 1 97.88 128 THR A O 1
ATOM 965 N N . ALA A 1 129 ? -3.002 16.156 -6.844 1 97.56 129 ALA A N 1
ATOM 966 C CA . ALA A 1 129 ? -2.498 16.516 -8.164 1 97.56 129 ALA A CA 1
ATOM 967 C C . ALA A 1 129 ? -0.979 16.656 -8.156 1 97.56 129 ALA A C 1
ATOM 969 O O . ALA A 1 129 ? -0.333 16.562 -9.195 1 97.56 129 ALA A O 1
ATOM 970 N N . ILE A 1 130 ? -0.423 16.922 -6.984 1 97.94 130 ILE A N 1
ATOM 971 C CA . ILE A 1 130 ? 1.024 17.047 -6.848 1 97.94 130 ILE A CA 1
ATOM 972 C C . ILE A 1 130 ? 1.668 15.656 -6.945 1 97.94 130 ILE A C 1
ATOM 974 O O . ILE A 1 130 ? 2.713 15.492 -7.578 1 97.94 130 ILE A O 1
ATOM 978 N N . PHE A 1 131 ? 1.03 14.664 -6.395 1 98.31 131 PHE A N 1
ATOM 979 C CA . PHE A 1 131 ? 1.701 13.383 -6.199 1 98.31 131 PHE A CA 1
ATOM 980 C C . PHE A 1 131 ? 1.23 12.367 -7.227 1 98.31 131 PHE A C 1
ATOM 982 O O . PHE A 1 131 ? 1.877 11.336 -7.43 1 98.31 131 PHE A O 1
ATOM 989 N N . PHE A 1 132 ? 0.107 12.578 -7.855 1 97.94 132 PHE A N 1
ATOM 990 C CA . PHE A 1 132 ? -0.438 11.586 -8.773 1 97.94 132 PHE A CA 1
ATOM 991 C C . PHE A 1 132 ? -0.801 12.219 -10.109 1 97.94 132 PHE A C 1
ATOM 993 O O . PHE A 1 132 ? -1.356 13.32 -10.148 1 97.94 132 PHE A O 1
ATOM 1000 N N . GLN A 1 133 ? -0.467 11.516 -11.148 1 96.06 133 GLN A N 1
ATOM 1001 C CA . GLN A 1 133 ? -1.063 11.805 -12.445 1 96.06 133 GLN A CA 1
ATOM 1002 C C . GLN A 1 133 ? -2.443 11.164 -12.57 1 96.06 133 GLN A C 1
ATOM 1004 O O . GLN A 1 133 ? -2.74 10.18 -11.891 1 96.06 133 GLN A O 1
ATOM 1009 N N . PRO A 1 134 ? -3.248 11.703 -13.461 1 94.44 134 PRO A N 1
ATOM 1010 C CA . PRO A 1 134 ? -4.617 11.188 -13.57 1 94.44 134 PRO A CA 1
ATOM 1011 C C . PRO A 1 134 ? -4.664 9.688 -13.844 1 94.44 134 PRO A C 1
ATOM 1013 O O . PRO A 1 134 ? -5.508 8.984 -13.289 1 94.44 134 PRO A O 1
ATOM 1016 N N . HIS A 1 135 ? -3.707 9.172 -14.586 1 92.81 135 HIS A N 1
ATOM 1017 C CA . HIS A 1 135 ? -3.758 7.77 -14.984 1 92.81 135 HIS A CA 1
ATOM 1018 C C . HIS A 1 135 ? -3.363 6.855 -13.828 1 92.81 135 HIS A C 1
ATOM 1020 O O . HIS A 1 135 ? -3.57 5.641 -13.891 1 92.81 135 HIS A O 1
ATOM 1026 N N . GLU A 1 136 ? -2.76 7.422 -12.789 1 95 136 GLU A N 1
ATOM 1027 C CA . GLU A 1 136 ? -2.35 6.645 -11.625 1 95 136 GLU A CA 1
ATOM 1028 C C . GLU A 1 136 ? -3.504 6.48 -10.641 1 95 136 GLU A C 1
ATOM 1030 O O . GLU A 1 136 ? -3.389 5.738 -9.656 1 95 136 GLU A O 1
ATOM 1035 N N . LEU A 1 137 ? -4.562 7.207 -10.867 1 95.75 137 LEU A N 1
ATOM 1036 C CA . LEU A 1 137 ? -5.723 7.164 -9.977 1 95.75 137 LEU A CA 1
ATOM 1037 C C . LEU A 1 137 ? -6.812 6.266 -10.555 1 95.75 137 LEU A C 1
ATOM 1039 O O . LEU A 1 137 ? -7.117 6.336 -11.742 1 95.75 137 LEU A O 1
ATOM 1043 N N . ILE A 1 138 ? -7.254 5.422 -9.656 1 93.69 138 ILE A N 1
ATOM 1044 C CA . ILE A 1 138 ? -8.383 4.582 -10.039 1 93.69 138 ILE A CA 1
ATOM 1045 C C . ILE A 1 138 ? -9.656 5.422 -10.102 1 93.69 138 ILE A C 1
ATOM 1047 O O . ILE A 1 138 ? -9.945 6.191 -9.188 1 93.69 138 ILE A O 1
ATOM 1051 N N . GLY A 1 139 ? -10.336 5.41 -11.18 1 82.38 139 GLY A N 1
ATOM 1052 C CA . GLY A 1 139 ? -11.594 6.125 -11.289 1 82.38 139 GLY A CA 1
ATOM 1053 C C . GLY A 1 139 ? -12.664 5.59 -10.359 1 82.38 139 GLY A C 1
ATOM 1054 O O . GLY A 1 139 ? -12.359 4.922 -9.367 1 82.38 139 GLY A O 1
ATOM 1055 N N . GLU A 1 140 ? -13.82 6.012 -10.68 1 74.69 140 GLU A N 1
ATOM 1056 C CA . GLU A 1 140 ? -14.945 5.531 -9.883 1 74.69 140 GLU A CA 1
ATOM 1057 C C . GLU A 1 140 ? -15.141 4.023 -10.055 1 74.69 140 GLU A C 1
ATOM 1059 O O . GLU A 1 140 ? -15.125 3.514 -11.172 1 74.69 140 GLU A O 1
ATOM 1064 N N . TRP A 1 141 ? -14.812 3.322 -9.078 1 72.38 141 TRP A N 1
ATOM 1065 C CA . TRP A 1 141 ? -15.117 1.896 -9.078 1 72.38 141 TRP A CA 1
ATOM 1066 C C . TRP A 1 141 ? -15.891 1.503 -7.824 1 72.38 141 TRP A C 1
ATOM 1068 O O . TRP A 1 141 ? -15.742 2.139 -6.777 1 72.38 141 TRP A O 1
ATOM 1078 N N . ASN A 1 142 ? -16.844 0.684 -8.023 1 73.25 142 ASN A N 1
ATOM 1079 C CA . ASN A 1 142 ? -17.688 0.299 -6.898 1 73.25 142 ASN A CA 1
ATOM 1080 C C . ASN A 1 142 ? -17.344 -1.097 -6.391 1 73.25 142 ASN A C 1
ATOM 1082 O O . ASN A 1 142 ? -17.109 -2.012 -7.18 1 73.25 142 ASN A O 1
ATOM 1086 N N . ARG A 1 143 ? -17.109 -1.096 -5.086 1 78.62 143 ARG A N 1
ATOM 1087 C CA . ARG A 1 143 ? -17.047 -2.387 -4.41 1 78.62 143 ARG A CA 1
ATOM 1088 C C . ARG A 1 143 ? -18.438 -2.916 -4.105 1 78.62 143 ARG A C 1
ATOM 1090 O O . ARG A 1 143 ? -19.359 -2.141 -3.828 1 78.62 143 ARG A O 1
ATOM 1097 N N . ALA A 1 144 ? -18.516 -4.191 -4.266 1 74.94 144 ALA A N 1
ATOM 1098 C CA . ALA A 1 144 ? -19.781 -4.816 -3.908 1 74.94 144 ALA A CA 1
ATOM 1099 C C . ALA A 1 144 ? -20.203 -4.445 -2.488 1 74.94 144 ALA A C 1
ATOM 1101 O O . ALA A 1 144 ? -21.391 -4.262 -2.209 1 74.94 144 ALA A O 1
ATOM 1102 N N . LEU A 1 145 ? -19.25 -4.277 -1.665 1 78.94 145 LEU A N 1
ATOM 1103 C CA . LEU A 1 145 ? -19.484 -4.031 -0.245 1 78.94 145 LEU A CA 1
ATOM 1104 C C . LEU A 1 145 ? -19.969 -2.605 -0.008 1 78.94 145 LEU A C 1
ATOM 1106 O O . LEU A 1 145 ? -20.453 -2.281 1.079 1 78.94 145 LEU A O 1
ATOM 1110 N N . ASP A 1 146 ? -19.797 -1.724 -0.99 1 82.44 146 ASP A N 1
ATOM 1111 C CA . ASP A 1 146 ? -20.078 -0.307 -0.774 1 82.44 146 ASP A CA 1
ATOM 1112 C C . ASP A 1 146 ? -21.516 -0.093 -0.337 1 82.44 146 ASP A C 1
ATOM 1114 O O . ASP A 1 146 ? -21.812 0.791 0.474 1 82.44 146 ASP A O 1
ATOM 1118 N N . ASN A 1 147 ? -22.391 -0.93 -0.75 1 80.31 147 ASN A N 1
ATOM 1119 C CA . ASN A 1 147 ? -23.812 -0.788 -0.404 1 80.31 147 ASN A CA 1
ATOM 1120 C C . ASN A 1 147 ? -24.062 -1.12 1.063 1 80.31 147 ASN A C 1
ATOM 1122 O O . ASN A 1 147 ? -25.109 -0.786 1.606 1 80.31 147 ASN A O 1
ATOM 1126 N N . TRP A 1 148 ? -23.172 -1.705 1.668 1 77.19 148 TRP A N 1
ATOM 1127 C CA . TRP A 1 148 ? -23.297 -2.025 3.086 1 77.19 148 TRP A CA 1
ATOM 1128 C C . TRP A 1 148 ? -22.578 -0.995 3.943 1 77.19 148 TRP A C 1
ATOM 1130 O O . TRP A 1 148 ? -22.656 -1.031 5.172 1 77.19 148 TRP A O 1
ATOM 1140 N N . ILE A 1 149 ? -21.859 -0.116 3.34 1 75.12 149 ILE A N 1
ATOM 1141 C CA . ILE A 1 149 ? -21.078 0.888 4.059 1 75.12 149 ILE A CA 1
ATOM 1142 C C . ILE A 1 149 ? -21.75 2.254 3.918 1 75.12 149 ILE A C 1
ATOM 1144 O O . ILE A 1 149 ? -21.766 3.045 4.863 1 75.12 149 ILE A O 1
ATOM 1148 N N . TYR A 1 150 ? -22.297 2.51 2.779 1 70.31 150 TYR A N 1
ATOM 1149 C CA . TYR A 1 150 ? -22.891 3.811 2.492 1 70.31 150 TYR A CA 1
ATOM 1150 C C . TYR A 1 150 ? -24.359 3.676 2.164 1 70.31 150 TYR A C 1
ATOM 1152 O O . TYR A 1 150 ? -24.797 2.666 1.601 1 70.31 150 TYR A O 1
ATOM 1160 N N . GLU A 1 151 ? -25.172 4.758 2.582 1 72.88 151 GLU A N 1
ATOM 1161 C CA . GLU A 1 151 ? -26.562 4.879 2.131 1 72.88 151 GLU A CA 1
ATOM 1162 C C . GLU A 1 151 ? -26.656 5.727 0.864 1 72.88 151 GLU A C 1
ATOM 1164 O O . GLU A 1 151 ? -25.875 6.652 0.671 1 72.88 151 GLU A O 1
ATOM 1169 N N . MET B 1 1 ? 20.906 -9.711 -5.098 1 87.69 1 MET B N 1
ATOM 1170 C CA . MET B 1 1 ? 19.578 -9.32 -4.617 1 87.69 1 MET B CA 1
ATOM 1171 C C . MET B 1 1 ? 18.484 -9.961 -5.465 1 87.69 1 MET B C 1
ATOM 1173 O O . MET B 1 1 ? 18.625 -10.062 -6.688 1 87.69 1 MET B O 1
ATOM 1177 N N . GLU B 1 2 ? 17.562 -10.547 -4.801 1 93.69 2 GLU B N 1
ATOM 1178 C CA . GLU B 1 2 ? 16.438 -11.203 -5.449 1 93.69 2 GLU B CA 1
ATOM 1179 C C . GLU B 1 2 ? 15.141 -10.422 -5.238 1 93.69 2 GLU B C 1
AT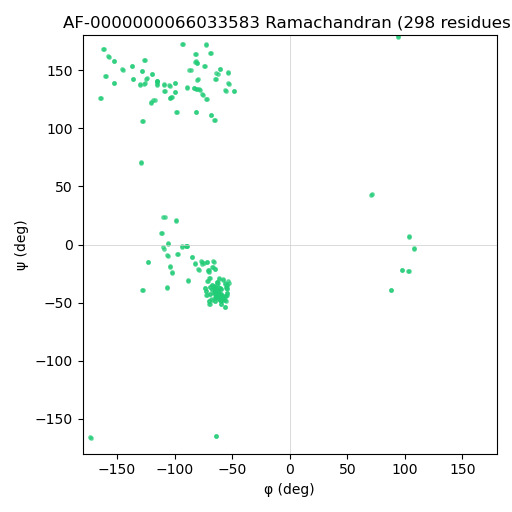OM 1181 O O . GLU B 1 2 ? 14.898 -9.898 -4.148 1 93.69 2 GLU B O 1
ATOM 1186 N N . ARG B 1 3 ? 14.344 -10.336 -6.395 1 95.75 3 ARG B N 1
ATOM 1187 C CA . ARG B 1 3 ? 13.055 -9.641 -6.332 1 95.75 3 ARG B CA 1
ATOM 1188 C C . ARG B 1 3 ? 11.906 -10.609 -6.57 1 95.75 3 ARG B C 1
ATOM 1190 O O . ARG B 1 3 ? 11.992 -11.492 -7.426 1 95.75 3 ARG B O 1
ATOM 1197 N N . ALA B 1 4 ? 10.906 -10.422 -5.793 1 97.88 4 ALA B N 1
ATOM 1198 C CA . ALA B 1 4 ? 9.641 -11.109 -6.016 1 97.88 4 ALA B CA 1
ATOM 1199 C C . ALA B 1 4 ? 8.508 -10.117 -6.281 1 97.88 4 ALA B C 1
ATOM 1201 O O . ALA B 1 4 ? 8.289 -9.195 -5.492 1 97.88 4 ALA B O 1
ATOM 1202 N N . LEU B 1 5 ? 7.863 -10.305 -7.406 1 98.62 5 LEU B N 1
ATOM 1203 C CA . LEU B 1 5 ? 6.66 -9.523 -7.668 1 98.62 5 LEU B CA 1
ATOM 1204 C C . LEU B 1 5 ? 5.453 -10.125 -6.961 1 98.62 5 LEU B C 1
ATOM 1206 O O . LEU B 1 5 ? 5.266 -11.344 -6.973 1 98.62 5 LEU B O 1
ATOM 1210 N N . LEU B 1 6 ? 4.715 -9.266 -6.332 1 98.75 6 LEU B N 1
ATOM 1211 C CA . LEU B 1 6 ? 3.436 -9.602 -5.719 1 98.75 6 LEU B CA 1
ATOM 1212 C C . LEU B 1 6 ? 2.293 -8.852 -6.402 1 98.75 6 LEU B C 1
ATOM 1214 O O . LEU B 1 6 ? 2.43 -7.676 -6.742 1 98.75 6 LEU B O 1
ATOM 1218 N N . ILE B 1 7 ? 1.196 -9.508 -6.578 1 98.81 7 ILE B N 1
ATOM 1219 C CA . ILE B 1 7 ? -0.04 -8.852 -6.988 1 98.81 7 ILE B CA 1
ATOM 1220 C C . ILE B 1 7 ? -1.171 -9.242 -6.039 1 98.81 7 ILE B C 1
ATOM 1222 O O . ILE B 1 7 ? -1.571 -10.406 -5.988 1 98.81 7 ILE B O 1
ATOM 1226 N N . LEU B 1 8 ? -1.549 -8.312 -5.199 1 98.75 8 LEU B N 1
ATOM 1227 C CA . LEU B 1 8 ? -2.828 -8.516 -4.527 1 98.75 8 LEU B CA 1
ATOM 1228 C C . LEU B 1 8 ? -3.984 -8.406 -5.516 1 98.75 8 LEU B C 1
ATOM 1230 O O . LEU B 1 8 ? -4.285 -7.316 -6.008 1 98.75 8 LEU B O 1
ATOM 1234 N N . LYS B 1 9 ? -4.59 -9.508 -5.738 1 98.19 9 LYS B N 1
ATOM 1235 C CA . LYS B 1 9 ? -5.574 -9.656 -6.809 1 98.19 9 LYS B CA 1
ATOM 1236 C C . LYS B 1 9 ? -6.871 -8.93 -6.469 1 98.19 9 LYS B C 1
ATOM 1238 O O . LYS B 1 9 ? -7.012 -8.383 -5.375 1 98.19 9 LYS B O 1
ATOM 1243 N N . PRO B 1 10 ? -7.809 -8.852 -7.449 1 96.81 10 PRO B N 1
ATOM 1244 C CA . PRO B 1 10 ? -9.031 -8.07 -7.262 1 96.81 10 PRO B CA 1
ATOM 1245 C C . PRO B 1 10 ? -9.812 -8.484 -6.016 1 96.81 10 PRO B C 1
ATOM 1247 O O . PRO B 1 10 ? -10.375 -7.637 -5.32 1 96.81 10 PRO B O 1
ATOM 1250 N N . ASP B 1 11 ? -9.82 -9.734 -5.734 1 96.44 11 ASP B N 1
ATOM 1251 C CA . ASP B 1 11 ? -10.594 -10.172 -4.582 1 96.44 11 ASP B CA 1
ATOM 1252 C C . ASP B 1 11 ? -9.992 -9.656 -3.281 1 96.44 11 ASP B C 1
ATOM 1254 O O . ASP B 1 11 ? -10.719 -9.289 -2.354 1 96.44 11 ASP B O 1
ATOM 1258 N N . ALA B 1 12 ? -8.688 -9.641 -3.168 1 97.19 12 ALA B N 1
ATOM 1259 C CA . ALA B 1 12 ? -8.023 -9.102 -1.982 1 97.19 12 ALA B CA 1
ATOM 1260 C C . ALA B 1 12 ? -8.367 -7.625 -1.792 1 97.19 12 ALA B C 1
ATOM 1262 O O . ALA B 1 12 ? -8.664 -7.188 -0.677 1 97.19 12 ALA B O 1
ATOM 1263 N N . VAL B 1 13 ? -8.352 -6.906 -2.898 1 96.5 13 VAL B N 1
ATOM 1264 C CA . VAL B 1 13 ? -8.625 -5.473 -2.844 1 96.5 13 VAL B CA 1
ATOM 1265 C C . VAL B 1 13 ? -10.094 -5.234 -2.506 1 96.5 13 VAL B C 1
ATOM 1267 O O . VAL B 1 13 ? -10.414 -4.426 -1.633 1 96.5 13 VAL B O 1
ATOM 1270 N N . GLN B 1 14 ? -10.961 -6.012 -3.121 1 93.62 14 GLN B N 1
ATOM 1271 C CA . GLN B 1 14 ? -12.398 -5.887 -2.883 1 93.62 14 GLN B CA 1
ATOM 1272 C C . GLN B 1 14 ? -12.742 -6.199 -1.429 1 93.62 14 GLN B C 1
ATOM 1274 O O . GLN B 1 14 ? -13.641 -5.582 -0.852 1 93.62 14 GLN B O 1
ATOM 1279 N N . ARG B 1 15 ? -12.031 -7.055 -0.856 1 94.19 15 ARG B N 1
ATOM 1280 C CA . ARG B 1 15 ? -12.344 -7.527 0.488 1 94.19 15 ARG B CA 1
ATOM 1281 C C . ARG B 1 15 ? -11.664 -6.664 1.545 1 94.19 15 ARG B C 1
ATOM 1283 O O . ARG B 1 15 ? -11.852 -6.879 2.744 1 94.19 15 ARG B O 1
ATOM 1290 N N . GLY B 1 16 ? -10.898 -5.676 1.117 1 95.19 16 GLY B N 1
ATOM 1291 C CA . GLY B 1 16 ? -10.219 -4.805 2.062 1 95.19 16 GLY B CA 1
ATOM 1292 C C . GLY B 1 16 ? -9.078 -5.492 2.787 1 95.19 16 GLY B C 1
ATOM 1293 O O . GLY B 1 16 ? -8.93 -5.355 4.004 1 95.19 16 GLY B O 1
ATOM 1294 N N . LEU B 1 17 ? -8.289 -6.23 2.084 1 97.5 17 LEU B N 1
ATOM 1295 C CA . LEU B 1 17 ? -7.238 -7.023 2.715 1 97.5 17 LEU B CA 1
ATOM 1296 C C . LEU B 1 17 ? -5.859 -6.48 2.354 1 97.5 17 LEU B C 1
ATOM 1298 O O . LEU B 1 17 ? -4.844 -7.117 2.637 1 97.5 17 LEU B O 1
ATOM 1302 N N . ILE B 1 18 ? -5.766 -5.316 1.738 1 98.25 18 ILE B N 1
ATOM 1303 C CA . ILE B 1 18 ? -4.484 -4.742 1.341 1 98.25 18 ILE B CA 1
ATOM 1304 C C . ILE B 1 18 ? -3.572 -4.625 2.561 1 98.25 18 ILE B C 1
ATOM 1306 O O . ILE B 1 18 ? -2.457 -5.156 2.562 1 98.25 18 ILE B O 1
ATOM 1310 N N . GLY B 1 19 ? -4.051 -3.99 3.58 1 98.62 19 GLY B N 1
ATOM 1311 C CA . GLY B 1 19 ? -3.248 -3.76 4.77 1 98.62 19 GLY B CA 1
ATOM 1312 C C . GLY B 1 19 ? -2.857 -5.039 5.484 1 98.62 19 GLY B C 1
ATOM 1313 O O . GLY B 1 19 ? -1.709 -5.195 5.906 1 98.62 19 GLY B O 1
ATOM 1314 N N . ALA B 1 20 ? -3.787 -5.934 5.652 1 98.38 20 ALA B N 1
ATOM 1315 C CA . ALA B 1 20 ? -3.537 -7.195 6.34 1 98.38 20 ALA B CA 1
ATOM 1316 C C . ALA B 1 20 ? -2.438 -7.992 5.645 1 98.38 20 ALA B C 1
ATOM 1318 O O . ALA B 1 20 ? -1.559 -8.555 6.305 1 98.38 20 ALA B O 1
ATOM 1319 N N . ILE B 1 21 ? -2.508 -8.047 4.336 1 98.69 21 ILE B N 1
ATOM 1320 C CA . ILE B 1 21 ? -1.542 -8.844 3.584 1 98.69 21 ILE B CA 1
ATOM 1321 C C . ILE B 1 21 ? -0.182 -8.148 3.596 1 98.69 21 ILE B C 1
ATOM 1323 O O . ILE B 1 21 ? 0.846 -8.789 3.836 1 98.69 21 ILE B O 1
ATOM 1327 N N . ILE B 1 22 ? -0.116 -6.84 3.395 1 98.62 22 ILE B N 1
ATOM 1328 C CA . ILE B 1 22 ? 1.133 -6.086 3.434 1 98.62 22 ILE B CA 1
ATOM 1329 C C . ILE B 1 22 ? 1.788 -6.242 4.805 1 98.62 22 ILE B C 1
ATOM 1331 O O . ILE B 1 22 ? 3.006 -6.402 4.902 1 98.62 22 ILE B O 1
ATOM 1335 N N . SER B 1 23 ? 1 -6.266 5.852 1 98.5 23 SER B N 1
ATOM 1336 C CA . SER B 1 23 ? 1.514 -6.398 7.211 1 98.5 23 SER B CA 1
ATOM 1337 C C . SER B 1 23 ? 2.279 -7.707 7.383 1 98.5 23 SER B C 1
ATOM 1339 O O . SER B 1 23 ? 3.279 -7.758 8.102 1 98.5 23 SER B O 1
ATOM 1341 N N . ARG B 1 24 ? 1.784 -8.773 6.738 1 98.25 24 ARG B N 1
ATOM 1342 C CA . ARG B 1 24 ? 2.449 -10.062 6.863 1 98.25 24 ARG B CA 1
ATOM 1343 C C . ARG B 1 24 ? 3.891 -9.984 6.367 1 98.25 24 ARG B C 1
ATOM 1345 O O . ARG B 1 24 ? 4.797 -10.539 6.992 1 98.25 24 ARG B O 1
ATOM 1352 N N . PHE B 1 25 ? 4.133 -9.32 5.27 1 97.56 25 PHE B N 1
ATOM 1353 C CA . PHE B 1 25 ? 5.469 -9.227 4.688 1 97.56 25 PHE B CA 1
ATOM 1354 C C . PHE B 1 25 ? 6.352 -8.297 5.52 1 97.56 25 PHE B C 1
ATOM 1356 O O . PHE B 1 25 ? 7.531 -8.586 5.727 1 97.56 25 PHE B O 1
ATOM 1363 N N . GLU B 1 26 ? 5.762 -7.18 5.988 1 95.94 26 GLU B N 1
ATOM 1364 C CA . GLU B 1 26 ? 6.512 -6.277 6.859 1 95.94 26 GLU B CA 1
ATOM 1365 C C . GLU B 1 26 ? 6.941 -6.98 8.141 1 95.94 26 GLU B C 1
ATOM 1367 O O . GLU B 1 26 ? 8.086 -6.84 8.578 1 95.94 26 GLU B O 1
ATOM 1372 N N . GLN B 1 27 ? 6.066 -7.746 8.711 1 95 27 GLN B N 1
ATOM 1373 C CA . GLN B 1 27 ? 6.336 -8.438 9.961 1 95 27 GLN B CA 1
ATOM 1374 C C . GLN B 1 27 ? 7.43 -9.492 9.789 1 95 27 GLN B C 1
ATOM 1376 O O . GLN B 1 27 ? 8.219 -9.742 10.703 1 95 27 GLN B O 1
ATOM 1381 N N . ARG B 1 28 ? 7.41 -10.109 8.625 1 94.75 28 ARG B N 1
ATOM 1382 C CA . ARG B 1 28 ? 8.453 -11.086 8.328 1 94.75 28 ARG B CA 1
ATOM 1383 C C . ARG B 1 28 ? 9.82 -10.422 8.25 1 94.75 28 ARG B C 1
ATOM 1385 O O . ARG B 1 28 ? 10.852 -11.094 8.336 1 94.75 28 ARG B O 1
ATOM 1392 N N . GLY B 1 29 ? 9.844 -9.086 8.023 1 92.88 29 GLY B N 1
ATOM 1393 C CA . GLY B 1 29 ? 11.086 -8.344 7.945 1 92.88 29 GLY B CA 1
ATOM 1394 C C . GLY B 1 29 ? 11.484 -7.992 6.523 1 92.88 29 GLY B C 1
ATOM 1395 O O . GLY B 1 29 ? 12.594 -7.512 6.285 1 92.88 29 GLY B O 1
ATOM 1396 N N . LEU B 1 30 ? 10.617 -8.266 5.574 1 92.75 30 LEU B N 1
ATOM 1397 C CA . LEU B 1 30 ? 10.914 -7.988 4.172 1 92.75 30 LEU B CA 1
ATOM 1398 C C . LEU B 1 30 ? 10.688 -6.516 3.85 1 92.75 30 LEU B C 1
ATOM 1400 O O . LEU B 1 30 ? 9.945 -5.828 4.555 1 92.75 30 LEU B O 1
ATOM 1404 N N . LYS B 1 31 ? 11.367 -6.074 2.803 1 91.88 31 LYS B N 1
ATOM 1405 C CA . LYS B 1 31 ? 11.258 -4.68 2.385 1 91.88 31 LYS B CA 1
ATOM 1406 C C . LYS B 1 31 ? 10.617 -4.566 1.005 1 91.88 31 LYS B C 1
ATOM 1408 O O . LYS B 1 31 ? 10.914 -5.363 0.112 1 91.88 31 LYS B O 1
ATOM 1413 N N . PHE B 1 32 ? 9.797 -3.543 0.93 1 96.31 32 PHE B N 1
ATOM 1414 C CA . PHE B 1 32 ? 9.203 -3.254 -0.371 1 96.31 32 PHE B CA 1
ATOM 1415 C C . PHE B 1 32 ? 10.094 -2.311 -1.173 1 96.31 32 PHE B C 1
ATOM 1417 O O . PHE B 1 32 ? 10.609 -1.328 -0.635 1 96.31 32 PHE B O 1
ATOM 1424 N N . GLN B 1 33 ? 10.266 -2.652 -2.438 1 96.19 33 GLN B N 1
ATOM 1425 C CA . GLN B 1 33 ? 10.945 -1.754 -3.369 1 96.19 33 GLN B CA 1
ATOM 1426 C C . GLN B 1 33 ? 9.938 -1.029 -4.258 1 96.19 33 GLN B C 1
ATOM 1428 O O . GLN B 1 33 ? 10.258 -0.003 -4.859 1 96.19 33 GLN B O 1
ATOM 1433 N N . GLY B 1 34 ? 8.844 -1.598 -4.41 1 97.38 34 GLY B N 1
ATOM 1434 C CA . GLY B 1 34 ? 7.746 -1.026 -5.172 1 97.38 34 GLY B CA 1
ATOM 1435 C C . GLY B 1 34 ? 6.383 -1.36 -4.594 1 97.38 34 GLY B C 1
ATOM 1436 O O . GLY B 1 34 ? 6.207 -2.41 -3.977 1 97.38 34 GLY B O 1
ATOM 1437 N N . LEU B 1 35 ? 5.488 -0.529 -4.781 1 98.56 35 LEU B N 1
ATOM 1438 C CA . LEU B 1 35 ? 4.109 -0.678 -4.328 1 98.56 35 LEU B CA 1
ATOM 1439 C C . LEU B 1 35 ? 3.193 0.315 -5.039 1 98.56 35 LEU B C 1
ATOM 1441 O O . LEU B 1 35 ? 3.471 1.517 -5.059 1 98.56 35 LEU B O 1
ATOM 1445 N N . LYS B 1 36 ? 2.127 -0.227 -5.656 1 98.31 36 LYS B N 1
ATOM 1446 C CA . LYS B 1 36 ? 1.188 0.72 -6.25 1 98.31 36 LYS B CA 1
ATOM 1447 C C . LYS B 1 36 ? -0.176 0.075 -6.473 1 98.31 36 LYS B C 1
ATOM 1449 O O . LYS B 1 36 ? -0.267 -1.132 -6.707 1 98.31 36 LYS B O 1
ATOM 1454 N N . LEU B 1 37 ? -1.16 0.869 -6.297 1 98.12 37 LEU B N 1
ATOM 1455 C CA . LEU B 1 37 ? -2.518 0.53 -6.711 1 98.12 37 LEU B CA 1
ATOM 1456 C C . LEU B 1 37 ? -2.729 0.845 -8.188 1 98.12 37 LEU B C 1
ATOM 1458 O O . LEU B 1 37 ? -2.322 1.907 -8.664 1 98.12 37 LEU B O 1
ATOM 1462 N N . MET B 1 38 ? -3.361 -0.104 -8.922 1 97.31 38 MET B N 1
ATOM 1463 C CA . MET B 1 38 ? -3.596 0.176 -10.336 1 97.31 38 MET B CA 1
ATOM 1464 C C . MET B 1 38 ? -4.746 -0.668 -10.875 1 97.31 38 MET B C 1
ATOM 1466 O O . MET B 1 38 ? -5.129 -1.665 -10.266 1 97.31 38 MET B O 1
ATOM 1470 N N . GLN B 1 39 ? -5.238 -0.177 -12.039 1 96.5 39 GLN B N 1
ATOM 1471 C CA . GLN B 1 39 ? -6.125 -0.979 -12.875 1 96.5 39 GLN B CA 1
ATOM 1472 C C . GLN B 1 39 ? -5.355 -1.639 -14.016 1 96.5 39 GLN B C 1
ATOM 1474 O O . GLN B 1 39 ? -4.836 -0.953 -14.898 1 96.5 39 GLN B O 1
ATOM 1479 N N . VAL B 1 40 ? -5.285 -2.969 -13.969 1 96.94 40 VAL B N 1
ATOM 1480 C CA . VAL B 1 40 ? -4.578 -3.691 -15.023 1 96.94 40 VAL B CA 1
ATOM 1481 C C . VAL B 1 40 ? -5.434 -3.73 -16.281 1 96.94 40 VAL B C 1
ATOM 1483 O O . VAL B 1 40 ? -6.629 -4.039 -16.234 1 96.94 40 VAL B O 1
ATOM 1486 N N . ASP B 1 41 ? -4.832 -3.346 -17.375 1 96.94 41 ASP B N 1
ATOM 1487 C CA . ASP B 1 41 ? -5.59 -3.469 -18.609 1 96.94 41 ASP B CA 1
ATOM 1488 C C . ASP B 1 41 ? -5.305 -4.801 -19.297 1 96.94 41 ASP B C 1
ATOM 1490 O O . ASP B 1 41 ? -4.461 -5.574 -18.844 1 96.94 41 ASP B O 1
ATOM 1494 N N . GLU B 1 42 ? -6.047 -5.066 -20.328 1 97.5 42 GLU B N 1
ATOM 1495 C CA . GLU B 1 42 ? -5.969 -6.363 -21 1 97.5 42 GLU B CA 1
ATOM 1496 C C . GLU B 1 42 ? -4.578 -6.598 -21.578 1 97.5 42 GLU B C 1
ATOM 1498 O O . GLU B 1 42 ? -4.039 -7.703 -21.484 1 97.5 42 GLU B O 1
ATOM 1503 N N . ALA B 1 43 ? -4.016 -5.605 -22.234 1 97.81 43 ALA B N 1
ATOM 1504 C CA . ALA B 1 43 ? -2.695 -5.746 -22.844 1 97.81 43 ALA B CA 1
ATOM 1505 C C . ALA B 1 43 ? -1.644 -6.125 -21.812 1 97.81 43 ALA B C 1
ATOM 1507 O O . ALA B 1 43 ? -0.846 -7.039 -22.031 1 97.81 43 ALA B O 1
ATOM 1508 N N . LEU B 1 44 ? -1.642 -5.441 -20.719 1 97.81 44 LEU B N 1
ATOM 1509 C CA . LEU B 1 44 ? -0.702 -5.719 -19.641 1 97.81 44 LEU B CA 1
ATOM 1510 C C . LEU B 1 44 ? -0.941 -7.105 -19.062 1 97.81 44 LEU B C 1
ATOM 1512 O O . LEU B 1 44 ? 0.011 -7.84 -18.781 1 97.81 44 LEU B O 1
ATOM 1516 N N . ALA B 1 45 ? -2.209 -7.484 -18.844 1 97.81 45 ALA B N 1
ATOM 1517 C CA . ALA B 1 45 ? -2.561 -8.797 -18.312 1 97.81 45 ALA B CA 1
ATOM 1518 C C . ALA B 1 45 ? -2.031 -9.906 -19.219 1 97.81 45 ALA B C 1
ATOM 1520 O O . ALA B 1 45 ? -1.448 -10.883 -18.75 1 97.81 45 ALA B O 1
ATOM 1521 N N . ARG B 1 46 ? -2.221 -9.734 -20.484 1 97.25 46 ARG B N 1
ATOM 1522 C CA . ARG B 1 46 ? -1.774 -10.734 -21.438 1 97.25 46 ARG B CA 1
ATOM 1523 C C . ARG B 1 46 ? -0.254 -10.859 -21.438 1 97.25 46 ARG B C 1
ATOM 1525 O O . ARG B 1 46 ? 0.288 -11.961 -21.547 1 97.25 46 ARG B O 1
ATOM 1532 N N . ARG B 1 47 ? 0.386 -9.75 -21.344 1 97.25 47 ARG B N 1
ATOM 1533 C CA . ARG B 1 47 ? 1.842 -9.766 -21.234 1 97.25 47 ARG B CA 1
ATOM 1534 C C . ARG B 1 47 ? 2.297 -10.508 -19.984 1 97.25 47 ARG B C 1
ATOM 1536 O O . ARG B 1 47 ? 3.223 -11.32 -20.047 1 97.25 47 ARG B O 1
ATOM 1543 N N . HIS B 1 48 ? 1.667 -10.273 -18.906 1 97.25 48 HIS B N 1
ATOM 1544 C CA . HIS B 1 48 ? 2.014 -10.891 -17.625 1 97.25 48 HIS B CA 1
ATOM 1545 C C . HIS B 1 48 ? 1.804 -12.406 -17.672 1 97.25 48 HIS B C 1
ATOM 1547 O O . HIS B 1 48 ? 2.623 -13.164 -17.156 1 97.25 48 HIS B O 1
ATOM 1553 N N . TYR B 1 49 ? 0.726 -12.812 -18.297 1 95.94 49 TYR B N 1
ATOM 1554 C CA . TYR B 1 49 ? 0.362 -14.227 -18.312 1 95.94 49 TYR B CA 1
ATOM 1555 C C . TYR B 1 49 ? 0.792 -14.891 -19.609 1 95.94 49 TYR B C 1
ATOM 1557 O O . TYR B 1 49 ? 0.263 -15.938 -19.984 1 95.94 49 TYR B O 1
ATOM 1565 N N . ALA B 1 50 ? 1.688 -14.359 -20.297 1 95.25 50 ALA B N 1
ATOM 1566 C CA . ALA B 1 50 ? 2.07 -14.797 -21.641 1 95.25 50 ALA B CA 1
ATOM 1567 C C . ALA B 1 50 ? 2.418 -16.281 -21.656 1 95.25 50 ALA B C 1
ATOM 1569 O O . ALA B 1 50 ? 2.152 -16.969 -22.641 1 95.25 50 ALA B O 1
ATOM 1570 N N . GLU B 1 51 ? 3.002 -16.781 -20.594 1 92.31 51 GLU B N 1
ATOM 1571 C CA . GLU B 1 51 ? 3.422 -18.188 -20.516 1 92.31 51 GLU B CA 1
ATOM 1572 C C . GLU B 1 51 ? 2.219 -19.125 -20.531 1 92.31 51 GLU B C 1
ATOM 1574 O O . GLU B 1 51 ? 2.367 -20.328 -20.734 1 92.31 51 GLU B O 1
ATOM 1579 N N . HIS B 1 52 ? 1.049 -18.594 -20.297 1 92.31 52 HIS B N 1
ATOM 1580 C CA . HIS B 1 52 ? -0.156 -19.422 -20.234 1 92.31 52 HIS B CA 1
ATOM 1581 C C . HIS B 1 52 ? -1.01 -19.25 -21.484 1 92.31 52 HIS B C 1
ATOM 1583 O O . HIS B 1 52 ? -2.109 -19.797 -21.562 1 92.31 52 HIS B O 1
ATOM 1589 N N . GLU B 1 53 ? -0.524 -18.453 -22.375 1 92.94 53 GLU B N 1
ATOM 1590 C CA . GLU B 1 53 ? -1.29 -18.25 -23.609 1 92.94 53 GLU B CA 1
ATOM 1591 C C . GLU B 1 53 ? -1.579 -19.578 -24.297 1 92.94 53 GLU B C 1
ATOM 1593 O O . GLU B 1 53 ? -0.694 -20.438 -24.406 1 92.94 53 GLU B O 1
ATOM 1598 N N . GLY B 1 54 ? -2.836 -19.797 -24.703 1 93.38 54 GLY B N 1
ATOM 1599 C CA . GLY B 1 54 ? -3.227 -21.047 -25.344 1 93.38 54 GLY B CA 1
ATOM 1600 C C . GLY B 1 54 ? -3.857 -22.047 -24.406 1 93.38 54 GLY B C 1
ATOM 1601 O O . GLY B 1 54 ? -4.52 -22.984 -24.828 1 93.38 54 GLY B O 1
ATOM 1602 N N . LYS B 1 55 ? -3.578 -21.891 -23.156 1 92.94 55 LYS B N 1
ATOM 1603 C CA . LYS B 1 55 ? -4.191 -22.75 -22.156 1 92.94 55 LYS B CA 1
ATOM 1604 C C . LYS B 1 55 ? -5.656 -22.391 -21.938 1 92.94 55 LYS B C 1
ATOM 1606 O O . LYS B 1 55 ? -6.051 -21.234 -22.125 1 92.94 55 LYS B O 1
ATOM 1611 N N . SER B 1 56 ? -6.461 -23.344 -21.516 1 93.94 56 SER B N 1
ATOM 1612 C CA . SER B 1 56 ? -7.902 -23.172 -21.391 1 93.94 56 SER B CA 1
ATOM 1613 C C . SER B 1 56 ? -8.25 -22.109 -20.359 1 93.94 56 SER B C 1
ATOM 1615 O O . SER B 1 56 ? -9.273 -21.438 -20.484 1 93.94 56 SER B O 1
ATOM 1617 N N . PHE B 1 57 ? -7.477 -21.969 -19.375 1 92 57 PHE B N 1
ATOM 1618 C CA . PHE B 1 57 ? -7.805 -21.062 -18.297 1 92 57 PHE B CA 1
ATOM 1619 C C . PHE B 1 57 ? -7.258 -19.672 -18.578 1 92 57 PHE B C 1
ATOM 1621 O O . PHE B 1 57 ? -7.492 -18.734 -17.797 1 92 57 PHE B O 1
ATOM 1628 N N . PHE B 1 58 ? -6.559 -19.406 -19.672 1 95.38 58 PHE B N 1
ATOM 1629 C CA . PHE B 1 58 ? -5.852 -18.156 -19.953 1 95.38 58 PHE B CA 1
ATOM 1630 C C . PHE B 1 58 ? -6.812 -16.969 -19.953 1 95.38 58 PHE B C 1
ATOM 1632 O O . PHE B 1 58 ? -6.574 -15.969 -19.281 1 95.38 58 PHE B O 1
ATOM 1639 N N . ASN B 1 59 ? -7.902 -17.094 -20.641 1 95.38 59 ASN B N 1
ATOM 1640 C CA . ASN B 1 59 ? -8.859 -15.992 -20.75 1 95.38 59 ASN B CA 1
ATOM 1641 C C . ASN B 1 59 ? -9.492 -15.672 -19.406 1 95.38 59 ASN B C 1
ATOM 1643 O O . ASN B 1 59 ? -9.812 -14.516 -19.125 1 95.38 59 ASN B O 1
ATOM 1647 N N . GLY B 1 60 ? -9.727 -16.703 -18.641 1 95.44 60 GLY B N 1
ATOM 1648 C CA . GLY B 1 60 ? -10.258 -16.484 -17.297 1 95.44 60 GLY B CA 1
ATOM 1649 C C . GLY B 1 60 ? -9.32 -15.688 -16.406 1 95.44 60 GLY B C 1
ATOM 1650 O O . GLY B 1 60 ? -9.758 -14.828 -15.648 1 95.44 60 GLY B O 1
ATOM 1651 N N . LEU B 1 61 ? -8.023 -15.969 -16.531 1 94.44 61 LEU B N 1
ATOM 1652 C CA . LEU B 1 61 ? -7.016 -15.219 -15.789 1 94.44 61 LEU B CA 1
ATOM 1653 C C . LEU B 1 61 ? -7.051 -13.742 -16.156 1 94.44 61 LEU B C 1
ATOM 1655 O O . LEU B 1 61 ? -7.07 -12.875 -15.281 1 94.44 61 LEU B O 1
ATOM 1659 N N . VAL B 1 62 ? -7.078 -13.5 -17.406 1 96.62 62 VAL B N 1
ATOM 1660 C CA . VAL B 1 62 ? -7.055 -12.133 -17.922 1 96.62 62 VAL B CA 1
ATOM 1661 C C . VAL B 1 62 ? -8.312 -11.391 -17.484 1 96.62 62 VAL B C 1
ATOM 1663 O O . VAL B 1 62 ? -8.242 -10.273 -16.969 1 96.62 62 VAL B O 1
ATOM 1666 N N . SER B 1 63 ? -9.492 -12.031 -17.594 1 97.06 63 SER B N 1
ATOM 1667 C CA . SER B 1 63 ? -10.758 -11.422 -17.203 1 97.06 63 SER B CA 1
ATOM 1668 C C . SER B 1 63 ? -10.773 -11.102 -15.711 1 97.06 63 SER B C 1
ATOM 1670 O O . SER B 1 63 ? -11.281 -10.055 -15.297 1 97.06 63 SER B O 1
ATOM 1672 N N . TYR B 1 64 ? -10.258 -11.938 -14.984 1 96.19 64 TYR B N 1
ATOM 1673 C CA . TYR B 1 64 ? -10.281 -11.797 -13.531 1 96.19 64 TYR B CA 1
ATOM 1674 C C . TYR B 1 64 ? -9.391 -10.641 -13.086 1 96.19 64 TYR B C 1
ATOM 1676 O O . TYR B 1 64 ? -9.844 -9.727 -12.391 1 96.19 64 TYR B O 1
ATOM 1684 N N . ILE B 1 65 ? -8.148 -10.562 -13.516 1 96.69 65 ILE B N 1
ATOM 1685 C CA . ILE B 1 65 ? -7.18 -9.602 -13.016 1 96.69 65 ILE B CA 1
ATOM 1686 C C . ILE B 1 65 ? -7.543 -8.203 -13.508 1 96.69 65 ILE B C 1
ATOM 1688 O O . ILE B 1 65 ? -7.156 -7.199 -12.898 1 96.69 65 ILE B O 1
ATOM 1692 N N . THR B 1 66 ? -8.312 -8.125 -14.586 1 96.56 66 THR B N 1
ATOM 1693 C CA . THR B 1 66 ? -8.695 -6.832 -15.133 1 96.56 66 THR B CA 1
ATOM 1694 C C . THR B 1 66 ? -10.039 -6.383 -14.578 1 96.56 66 THR B C 1
ATOM 1696 O O . THR B 1 66 ? -10.508 -5.281 -14.883 1 96.56 66 THR B O 1
ATOM 1699 N N . SER B 1 67 ? -10.703 -7.16 -13.75 1 94.62 67 SER B N 1
ATOM 1700 C CA . SER B 1 67 ? -12.094 -6.949 -13.344 1 94.62 67 SER B CA 1
ATOM 1701 C C . SER B 1 67 ? -12.195 -5.871 -12.273 1 94.62 67 SER B C 1
ATOM 1703 O O . SER B 1 67 ? -13.266 -5.293 -12.062 1 94.62 67 SER B O 1
ATOM 1705 N N . ALA B 1 68 ? -11.148 -5.613 -11.586 1 94.88 68 ALA B N 1
ATOM 1706 C CA . ALA B 1 68 ? -11.086 -4.609 -10.531 1 94.88 68 ALA B CA 1
ATOM 1707 C C . ALA B 1 68 ? -9.641 -4.23 -10.219 1 94.88 68 ALA B C 1
ATOM 1709 O O . ALA B 1 68 ? -8.703 -4.871 -10.703 1 94.88 68 ALA B O 1
ATOM 1710 N N . PRO B 1 69 ? -9.453 -3.162 -9.461 1 96.62 69 PRO B N 1
ATOM 1711 C CA . PRO B 1 69 ? -8.086 -2.74 -9.148 1 96.62 69 PRO B CA 1
ATOM 1712 C C . PRO B 1 69 ? -7.305 -3.805 -8.383 1 96.62 69 PRO B C 1
ATOM 1714 O O . PRO B 1 69 ? -7.895 -4.633 -7.684 1 96.62 69 PRO B O 1
ATOM 1717 N N . VAL B 1 70 ? -6 -3.766 -8.594 1 98 70 VAL B N 1
ATOM 1718 C CA . VAL B 1 70 ? -5.07 -4.637 -7.883 1 98 70 VAL B CA 1
ATOM 1719 C C . VAL B 1 70 ? -3.986 -3.801 -7.215 1 98 70 VAL B C 1
ATOM 1721 O O . VAL B 1 70 ? -3.826 -2.617 -7.523 1 98 70 VAL B O 1
ATOM 1724 N N . VAL B 1 71 ? -3.346 -4.32 -6.238 1 98.69 71 VAL B N 1
ATOM 1725 C CA . VAL B 1 71 ? -2.107 -3.752 -5.715 1 98.69 71 VAL B CA 1
ATOM 1726 C C . VAL B 1 71 ? -0.917 -4.586 -6.18 1 98.69 71 VAL B C 1
ATOM 1728 O O . VAL B 1 71 ? -0.912 -5.812 -6.027 1 98.69 71 VAL B O 1
ATOM 1731 N N . VAL B 1 72 ? 0.04 -3.918 -6.789 1 98.81 72 VAL B N 1
ATOM 1732 C CA . VAL B 1 72 ? 1.267 -4.574 -7.227 1 98.81 72 VAL B CA 1
ATOM 1733 C C . VAL B 1 72 ? 2.436 -4.129 -6.352 1 98.81 72 VAL B C 1
ATOM 1735 O O . VAL B 1 72 ? 2.592 -2.939 -6.07 1 98.81 72 VAL B O 1
ATOM 1738 N N . ALA B 1 73 ? 3.188 -5.062 -5.902 1 98.75 73 ALA B N 1
ATOM 1739 C CA . ALA B 1 73 ? 4.316 -4.758 -5.027 1 98.75 73 ALA B CA 1
ATOM 1740 C C . ALA B 1 73 ? 5.547 -5.566 -5.418 1 98.75 73 ALA B C 1
ATOM 1742 O O . ALA B 1 73 ? 5.438 -6.594 -6.09 1 98.75 73 ALA B O 1
ATOM 1743 N N . VAL B 1 74 ? 6.688 -5.043 -5.109 1 98.06 74 VAL B N 1
ATOM 1744 C CA . VAL B 1 74 ? 7.957 -5.746 -5.266 1 98.06 74 VAL B CA 1
ATOM 1745 C C . VAL B 1 74 ? 8.656 -5.855 -3.914 1 98.06 74 VAL B C 1
ATOM 1747 O O . VAL B 1 74 ? 8.898 -4.848 -3.246 1 98.06 74 VAL B O 1
ATOM 1750 N N . VAL B 1 75 ? 8.914 -7.059 -3.568 1 96.5 75 VAL B N 1
ATOM 1751 C CA . VAL B 1 75 ? 9.711 -7.336 -2.379 1 96.5 75 VAL B CA 1
ATOM 1752 C C . VAL B 1 75 ? 11.117 -7.766 -2.789 1 96.5 75 VAL B C 1
ATOM 1754 O O . VAL B 1 75 ? 11.281 -8.523 -3.75 1 96.5 75 VAL B O 1
ATOM 1757 N N . ALA B 1 76 ? 12.07 -7.219 -2.068 1 92.06 76 ALA B N 1
ATOM 1758 C CA . ALA B 1 76 ? 13.453 -7.527 -2.406 1 92.06 76 ALA B CA 1
ATOM 1759 C C . ALA B 1 76 ? 14.227 -8 -1.177 1 92.06 76 ALA B C 1
ATOM 1761 O O . ALA B 1 76 ? 13.922 -7.605 -0.051 1 92.06 76 ALA B O 1
ATOM 1762 N N . GLY B 1 77 ? 15.188 -8.859 -1.445 1 90 77 GLY B N 1
ATOM 1763 C CA . GLY B 1 77 ? 16.047 -9.375 -0.387 1 90 77 GLY B CA 1
ATOM 1764 C C . GLY B 1 77 ? 17.188 -10.227 -0.905 1 90 77 GLY B C 1
ATOM 1765 O O . GLY B 1 77 ? 17.578 -10.117 -2.07 1 90 77 GLY B O 1
ATOM 1766 N N . LYS B 1 78 ? 17.781 -10.938 0.032 1 91.12 78 LYS B N 1
ATOM 1767 C CA . LYS B 1 78 ? 18.891 -11.828 -0.29 1 91.12 78 LYS B CA 1
ATOM 1768 C C . LYS B 1 78 ? 18.406 -13.023 -1.115 1 91.12 78 LYS B C 1
ATOM 1770 O O . LYS B 1 78 ? 17.203 -13.25 -1.245 1 91.12 78 LYS B O 1
ATOM 1775 N N . PRO B 1 79 ? 19.391 -13.734 -1.727 1 94.31 79 PRO B N 1
ATOM 1776 C CA . PRO B 1 79 ? 19 -14.969 -2.406 1 94.31 79 PRO B CA 1
ATOM 1777 C C . PRO B 1 79 ? 18.125 -15.859 -1.536 1 94.31 79 PRO B C 1
ATOM 1779 O O . PRO B 1 79 ? 18.375 -16.016 -0.34 1 94.31 79 PRO B O 1
ATOM 1782 N N . GLY B 1 80 ? 17.047 -16.344 -2.059 1 96.56 80 GLY B N 1
ATOM 1783 C CA . GLY B 1 80 ? 16.094 -17.141 -1.302 1 96.56 80 GLY B CA 1
ATOM 1784 C C . GLY B 1 80 ? 14.797 -16.391 -1.021 1 96.56 80 GLY B C 1
ATOM 1785 O O . GLY B 1 80 ? 13.844 -16.969 -0.501 1 96.56 80 GLY B O 1
ATOM 1786 N N . THR B 1 81 ? 14.758 -15.133 -1.421 1 96.19 81 THR B N 1
ATOM 1787 C CA . THR B 1 81 ? 13.617 -14.281 -1.13 1 96.19 81 THR B CA 1
ATOM 1788 C C . THR B 1 81 ? 12.367 -14.781 -1.854 1 96.19 81 THR B C 1
ATOM 1790 O O . THR B 1 81 ? 11.281 -14.828 -1.271 1 96.19 81 THR B O 1
ATOM 1793 N N . VAL B 1 82 ? 12.484 -15.188 -3.102 1 97.94 82 VAL B N 1
ATOM 1794 C CA . VAL B 1 82 ? 11.336 -15.672 -3.859 1 97.94 82 VAL B CA 1
ATOM 1795 C C . VAL B 1 82 ? 10.75 -16.906 -3.184 1 97.94 82 VAL B C 1
ATOM 1797 O O . VAL B 1 82 ? 9.531 -17.016 -3.021 1 97.94 82 VAL B O 1
ATOM 1800 N N . GLU B 1 83 ? 11.617 -17.781 -2.809 1 97.62 83 GLU B N 1
ATOM 1801 C CA . GLU B 1 83 ? 11.18 -19 -2.117 1 97.62 83 GLU B CA 1
ATOM 1802 C C . GLU B 1 83 ? 10.484 -18.656 -0.801 1 97.62 83 GLU B C 1
ATOM 1804 O O . GLU B 1 83 ? 9.438 -19.234 -0.483 1 97.62 83 GLU B O 1
ATOM 1809 N N . LEU B 1 84 ? 11.094 -17.797 -0.08 1 97.5 84 LEU B N 1
ATOM 1810 C CA . LEU B 1 84 ? 10.531 -17.328 1.185 1 97.5 84 LEU B CA 1
ATOM 1811 C C . LEU B 1 84 ? 9.133 -16.766 0.979 1 97.5 84 LEU B C 1
ATOM 1813 O O . LEU B 1 84 ? 8.195 -17.109 1.703 1 97.5 84 LEU B O 1
ATOM 1817 N N . VAL B 1 85 ? 8.969 -15.922 0.021 1 98.19 85 VAL B N 1
ATOM 1818 C CA . VAL B 1 85 ? 7.699 -15.266 -0.28 1 98.19 85 VAL B CA 1
ATOM 1819 C C . VAL B 1 85 ? 6.656 -16.312 -0.657 1 98.19 85 VAL B C 1
ATOM 1821 O O . VAL B 1 85 ? 5.523 -16.281 -0.18 1 98.19 85 VAL B O 1
ATOM 1824 N N . ARG B 1 86 ? 6.996 -17.266 -1.427 1 98.06 86 ARG B N 1
ATOM 1825 C CA . ARG B 1 86 ? 6.059 -18.297 -1.833 1 98.06 86 ARG B CA 1
ATOM 1826 C C . ARG B 1 86 ? 5.59 -19.109 -0.63 1 98.06 86 ARG B C 1
ATOM 1828 O O . ARG B 1 86 ? 4.43 -19.531 -0.565 1 98.06 86 ARG B O 1
ATOM 1835 N N . ALA B 1 87 ? 6.508 -19.344 0.232 1 98.12 87 ALA B N 1
ATOM 1836 C CA . ALA B 1 87 ? 6.141 -20.062 1.448 1 98.12 87 ALA B CA 1
ATOM 1837 C C . ALA B 1 87 ? 5.125 -19.281 2.27 1 98.12 87 ALA B C 1
ATOM 1839 O O . ALA B 1 87 ? 4.23 -19.859 2.889 1 98.12 87 ALA B O 1
ATOM 1840 N N . MET B 1 88 ? 5.246 -17.984 2.289 1 98.56 88 MET B N 1
ATOM 1841 C CA . MET B 1 88 ? 4.324 -17.109 3.021 1 98.56 88 MET B CA 1
ATOM 1842 C C . MET B 1 88 ? 2.945 -17.109 2.367 1 98.56 88 MET B C 1
ATOM 1844 O O . MET B 1 88 ? 1.927 -17.047 3.059 1 98.56 88 MET B O 1
ATOM 1848 N N . VAL B 1 89 ? 2.926 -17.172 1.068 1 98.44 89 VAL B N 1
ATOM 1849 C CA . VAL B 1 89 ? 1.688 -17.109 0.299 1 98.44 89 VAL B CA 1
ATOM 1850 C C . VAL B 1 89 ? 0.882 -18.391 0.509 1 98.44 89 VAL B C 1
ATOM 1852 O O . VAL B 1 89 ? -0.307 -18.344 0.831 1 98.44 89 VAL B O 1
ATOM 1855 N N . GLY B 1 90 ? 1.596 -19.516 0.37 1 98.25 90 GLY B N 1
ATOM 1856 C CA . GLY B 1 90 ? 0.955 -20.812 0.544 1 98.25 90 GLY B CA 1
ATOM 1857 C C . GLY B 1 90 ? 0.466 -21.406 -0.759 1 98.25 90 GLY B C 1
ATOM 1858 O O . GLY B 1 90 ? 0.528 -20.766 -1.809 1 98.25 90 GLY B O 1
ATOM 1859 N N . ALA B 1 91 ? -0.081 -22.562 -0.617 1 97.31 91 ALA B N 1
ATOM 1860 C CA . ALA B 1 91 ? -0.503 -23.344 -1.771 1 97.31 91 ALA B CA 1
ATOM 1861 C C . ALA B 1 91 ? -1.59 -22.625 -2.562 1 97.31 91 ALA B C 1
ATOM 1863 O O . ALA B 1 91 ? -2.41 -21.906 -1.986 1 97.31 91 ALA B O 1
ATOM 1864 N N . THR B 1 92 ? -1.581 -22.828 -3.895 1 95.62 92 THR B N 1
ATOM 1865 C CA . THR B 1 92 ? -2.529 -22.219 -4.812 1 95.62 92 THR B CA 1
ATOM 1866 C C . THR B 1 92 ? -3.965 -22.516 -4.395 1 95.62 92 THR B C 1
ATOM 1868 O O . THR B 1 92 ? -4.824 -21.625 -4.426 1 95.62 92 THR B O 1
ATOM 1871 N N . ASN B 1 93 ? -4.141 -23.766 -4.039 1 96.5 93 ASN B N 1
ATOM 1872 C CA . ASN B 1 93 ? -5.445 -24.141 -3.5 1 96.5 93 ASN B CA 1
ATOM 1873 C C . ASN B 1 93 ? -5.562 -23.781 -2.021 1 96.5 93 ASN B C 1
ATOM 1875 O O . ASN B 1 93 ? -4.93 -24.422 -1.174 1 96.5 93 ASN B O 1
ATOM 1879 N N . PRO B 1 94 ? -6.445 -22.859 -1.73 1 97.06 94 PRO B N 1
ATOM 1880 C CA . PRO B 1 94 ? -6.539 -22.406 -0.342 1 97.06 94 PRO B CA 1
ATOM 1881 C C . PRO B 1 94 ? -6.934 -23.516 0.622 1 97.06 94 PRO B C 1
ATOM 1883 O O . PRO B 1 94 ? -6.508 -23.516 1.781 1 97.06 94 PRO B O 1
ATOM 1886 N N . ALA B 1 95 ? -7.699 -24.5 0.142 1 96.12 95 ALA B N 1
ATOM 1887 C CA . ALA B 1 95 ? -8.117 -25.625 0.989 1 96.12 95 ALA B CA 1
ATOM 1888 C C . ALA B 1 95 ? -6.926 -26.484 1.395 1 96.12 95 ALA B C 1
ATOM 1890 O O . ALA B 1 95 ? -6.992 -27.219 2.385 1 96.12 95 ALA B O 1
ATOM 1891 N N . LYS B 1 96 ? -5.922 -26.344 0.684 1 97.62 96 LYS B N 1
ATOM 1892 C CA . LYS B 1 96 ? -4.723 -27.141 0.942 1 97.62 96 LYS B CA 1
ATOM 1893 C C . LYS B 1 96 ? -3.598 -26.266 1.497 1 97.62 96 LYS B C 1
ATOM 1895 O O . LYS B 1 96 ? -2.492 -26.75 1.744 1 97.62 96 LYS B O 1
ATOM 1900 N N . ALA B 1 97 ? -3.805 -24.984 1.619 1 97.88 97 ALA B N 1
ATOM 1901 C CA . ALA B 1 97 ? -2.793 -24.062 2.129 1 97.88 97 ALA B CA 1
ATOM 1902 C C . ALA B 1 97 ? -2.713 -24.125 3.65 1 97.88 97 ALA B C 1
ATOM 1904 O O . ALA B 1 97 ? -3.74 -24.125 4.332 1 97.88 97 ALA B O 1
ATOM 1905 N N . ALA B 1 98 ? -1.574 -24.188 4.203 1 98.06 98 ALA B N 1
ATOM 1906 C CA . ALA B 1 98 ? -1.365 -24.312 5.645 1 98.06 98 ALA B CA 1
ATOM 1907 C C . ALA B 1 98 ? -1.854 -23.078 6.379 1 98.06 98 ALA B C 1
ATOM 1909 O O . ALA B 1 98 ? -1.69 -21.953 5.887 1 98.06 98 ALA B O 1
ATOM 1910 N N . PRO B 1 99 ? -2.475 -23.266 7.605 1 97.62 99 PRO B N 1
ATOM 1911 C CA . PRO B 1 99 ? -2.744 -22.078 8.43 1 97.62 99 PRO B CA 1
ATOM 1912 C C . PRO B 1 99 ? -1.5 -21.234 8.664 1 97.62 99 PRO B C 1
ATOM 1914 O O . PRO B 1 99 ? -0.405 -21.766 8.852 1 97.62 99 PRO B O 1
ATOM 1917 N N . GLY B 1 100 ? -1.635 -19.938 8.602 1 98.19 100 GLY B N 1
ATOM 1918 C CA . GLY B 1 100 ? -0.503 -19.031 8.734 1 98.19 100 GLY B CA 1
ATOM 1919 C C . GLY B 1 100 ? -0.034 -18.453 7.414 1 98.19 100 GLY B C 1
ATOM 1920 O O . GLY B 1 100 ? 0.665 -17.438 7.387 1 98.19 100 GLY B O 1
ATOM 1921 N N . THR B 1 101 ? -0.326 -19.125 6.34 1 98.56 101 THR B N 1
ATOM 1922 C CA . THR B 1 101 ? -0.051 -18.562 5.027 1 98.56 101 THR B CA 1
ATOM 1923 C C . THR B 1 101 ? -1.16 -17.594 4.617 1 98.56 101 THR B C 1
ATOM 1925 O O . THR B 1 101 ? -2.242 -17.594 5.207 1 98.56 101 THR B O 1
ATOM 1928 N N . ILE B 1 102 ? -0.892 -16.812 3.664 1 98.69 102 ILE B N 1
ATOM 1929 C CA . ILE B 1 102 ? -1.863 -15.812 3.219 1 98.69 102 ILE B CA 1
ATOM 1930 C C . ILE B 1 102 ? -3.094 -16.516 2.646 1 98.69 102 ILE B C 1
ATOM 1932 O O . ILE B 1 102 ? -4.223 -16.219 3.043 1 98.69 102 ILE B O 1
ATOM 1936 N N . ARG B 1 103 ? -2.893 -17.484 1.76 1 98.56 103 ARG B N 1
ATOM 1937 C CA . ARG B 1 103 ? -4.02 -18.188 1.16 1 98.56 103 ARG B CA 1
ATOM 1938 C C . ARG B 1 103 ? -4.695 -19.109 2.174 1 98.56 103 ARG B C 1
ATOM 1940 O O . ARG B 1 103 ? -5.898 -19.359 2.088 1 98.56 103 ARG B O 1
ATOM 1947 N N . GLY B 1 104 ? -3.949 -19.641 3.086 1 98.38 104 GLY B N 1
ATOM 1948 C CA . GLY B 1 104 ? -4.527 -20.453 4.141 1 98.38 104 GLY B CA 1
ATOM 1949 C C . GLY B 1 104 ? -5.402 -19.672 5.098 1 98.38 104 GLY B C 1
ATOM 1950 O O . GLY B 1 104 ? -6.418 -20.172 5.582 1 98.38 104 GLY B O 1
ATOM 1951 N N . ASP B 1 105 ? -5.035 -18.469 5.355 1 98.5 105 ASP B N 1
ATOM 1952 C CA . ASP B 1 105 ? -5.73 -17.656 6.359 1 98.5 105 ASP B CA 1
ATOM 1953 C C . ASP B 1 105 ? -6.902 -16.906 5.738 1 98.5 105 ASP B C 1
ATOM 1955 O O . ASP B 1 105 ? -7.906 -16.656 6.402 1 98.5 105 ASP B O 1
ATOM 1959 N N . PHE B 1 106 ? -6.758 -16.531 4.395 1 97.94 106 PHE B N 1
ATOM 1960 C CA . PHE B 1 106 ? -7.742 -15.594 3.859 1 97.94 106 PHE B CA 1
ATOM 1961 C C . PHE B 1 106 ? -8.438 -16.188 2.637 1 97.94 106 PHE B C 1
ATOM 1963 O O . PHE B 1 106 ? -9.453 -15.656 2.184 1 97.94 106 PHE B O 1
ATOM 1970 N N . GLY B 1 107 ? -7.852 -17.266 2.09 1 97 107 GLY B N 1
ATOM 1971 C CA . GLY B 1 107 ? -8.398 -17.797 0.854 1 97 107 GLY B CA 1
ATOM 1972 C C . GLY B 1 107 ? -9.516 -18.797 1.081 1 97 107 GLY B C 1
ATOM 1973 O O . GLY B 1 107 ? -9.539 -19.484 2.102 1 97 107 GLY B O 1
ATOM 1974 N N . VAL B 1 108 ? -10.438 -18.859 0.135 1 94.94 108 VAL B N 1
ATOM 1975 C CA . VAL B 1 108 ? -11.555 -19.797 0.217 1 94.94 108 VAL B CA 1
ATOM 1976 C C . VAL B 1 108 ? -11.641 -20.609 -1.069 1 94.94 108 VAL B C 1
ATOM 1978 O O . VAL B 1 108 ? -11.859 -21.828 -1.028 1 94.94 108 VAL B O 1
ATOM 1981 N N . ASP B 1 109 ? -11.391 -19.938 -2.184 1 94.75 109 ASP B N 1
ATOM 1982 C CA . ASP B 1 109 ? -11.602 -20.516 -3.506 1 94.75 109 ASP B CA 1
ATOM 1983 C C . ASP B 1 109 ? -10.32 -20.453 -4.34 1 94.75 109 ASP B C 1
ATOM 1985 O O . ASP B 1 109 ? -9.617 -19.438 -4.324 1 94.75 109 ASP B O 1
ATOM 1989 N N . ILE B 1 110 ? -10.07 -21.469 -5.117 1 93.19 110 ILE B N 1
ATOM 1990 C CA . ILE B 1 110 ? -8.836 -21.578 -5.887 1 93.19 110 ILE B CA 1
ATOM 1991 C C . ILE B 1 110 ? -8.82 -20.531 -6.988 1 93.19 110 ILE B C 1
ATOM 1993 O O . ILE B 1 110 ? -7.75 -20.047 -7.371 1 93.19 110 ILE B O 1
ATOM 1997 N N . GLY B 1 111 ? -9.953 -20.094 -7.516 1 92.56 111 GLY B N 1
ATOM 1998 C CA . GLY B 1 111 ? -10.016 -19.094 -8.578 1 92.56 111 GLY B CA 1
ATOM 1999 C C . GLY B 1 111 ? -9.914 -17.672 -8.07 1 92.56 111 GLY B C 1
ATOM 2000 O O . GLY B 1 111 ? -9.75 -16.734 -8.852 1 92.56 111 GLY B O 1
ATOM 2001 N N . ARG B 1 112 ? -10.117 -17.453 -6.746 1 93.69 112 ARG B N 1
ATOM 2002 C CA . ARG B 1 112 ? -10.023 -16.172 -6.047 1 93.69 112 ARG B CA 1
ATOM 2003 C C . ARG B 1 112 ? -9.133 -16.297 -4.812 1 93.69 112 ARG B C 1
ATOM 2005 O O . ARG B 1 112 ? -9.602 -16.141 -3.684 1 93.69 112 ARG B O 1
ATOM 2012 N N . ASN B 1 113 ? -7.883 -16.453 -5.172 1 95.06 113 ASN B N 1
ATOM 2013 C CA . ASN B 1 113 ? -6.988 -16.875 -4.102 1 95.06 113 ASN B CA 1
ATOM 2014 C C . ASN B 1 113 ? -6.047 -15.758 -3.676 1 95.06 113 ASN B C 1
ATOM 2016 O O . ASN B 1 113 ? -4.926 -16.016 -3.232 1 95.06 113 ASN B O 1
ATOM 2020 N N . LEU B 1 114 ? -6.414 -14.461 -3.908 1 97.31 114 LEU B N 1
ATOM 2021 C CA . LEU B 1 114 ? -6.004 -13.266 -3.184 1 97.31 114 LEU B CA 1
ATOM 2022 C C . LEU B 1 114 ? -4.719 -12.688 -3.77 1 97.31 114 LEU B C 1
ATOM 2024 O O . LEU B 1 114 ? -4.566 -11.469 -3.865 1 97.31 114 LEU B O 1
ATOM 2028 N N . ILE B 1 115 ? -3.752 -13.641 -4.168 1 98.56 115 ILE B N 1
ATOM 2029 C CA . ILE B 1 115 ? -2.439 -13.047 -4.375 1 98.56 115 ILE B CA 1
ATOM 2030 C C . ILE B 1 115 ? -1.649 -13.867 -5.391 1 98.56 115 ILE B C 1
ATOM 2032 O O . ILE B 1 115 ? -1.753 -15.094 -5.418 1 98.56 115 ILE B O 1
ATOM 2036 N N . HIS B 1 116 ? -0.97 -13.242 -6.254 1 98.19 116 HIS B N 1
ATOM 2037 C CA . HIS B 1 116 ? 0.069 -13.805 -7.109 1 98.19 116 HIS B CA 1
ATOM 2038 C C . HIS B 1 116 ? 1.459 -13.508 -6.559 1 98.19 116 HIS B C 1
ATOM 2040 O O . HIS B 1 116 ? 1.71 -12.406 -6.062 1 98.19 116 HIS B O 1
ATOM 2046 N N . ALA B 1 117 ? 2.346 -14.438 -6.609 1 98.31 117 ALA B N 1
ATOM 2047 C CA . ALA B 1 117 ? 3.76 -14.234 -6.301 1 98.31 117 ALA B CA 1
ATOM 2048 C C . ALA B 1 117 ? 4.648 -14.938 -7.324 1 98.31 117 ALA B C 1
ATOM 2050 O O . ALA B 1 117 ? 4.352 -16.047 -7.75 1 98.31 117 ALA B O 1
ATOM 2051 N N . SER B 1 118 ? 5.723 -14.234 -7.617 1 97.62 118 SER B N 1
ATOM 2052 C CA . SER B 1 118 ? 6.668 -14.828 -8.562 1 97.62 118 SER B CA 1
ATOM 2053 C C . SER B 1 118 ? 7.09 -16.219 -8.125 1 97.62 118 SER B C 1
ATOM 2055 O O . SER B 1 118 ? 7.234 -16.484 -6.93 1 97.62 118 SER B O 1
ATOM 2057 N N . ASP B 1 119 ? 7.375 -17.078 -9.109 1 96 119 ASP B N 1
ATOM 2058 C CA . ASP B 1 119 ? 7.633 -18.469 -8.766 1 96 119 ASP B CA 1
ATOM 2059 C C . ASP B 1 119 ? 9.117 -18.797 -8.891 1 96 119 ASP B C 1
ATOM 2061 O O . ASP B 1 119 ? 9.547 -19.891 -8.539 1 96 119 ASP B O 1
ATOM 2065 N N . SER B 1 120 ? 9.883 -17.906 -9.438 1 96.88 120 SER B N 1
ATOM 2066 C CA . SER B 1 120 ? 11.336 -18.062 -9.555 1 96.88 120 SER B CA 1
ATOM 2067 C C . SER B 1 120 ? 12.031 -16.703 -9.594 1 96.88 120 SER B C 1
ATOM 2069 O O . SER B 1 120 ? 11.391 -15.68 -9.875 1 96.88 120 SER B O 1
ATOM 2071 N N . PRO B 1 121 ? 13.336 -16.719 -9.242 1 97.12 121 PRO B N 1
ATOM 2072 C CA . PRO B 1 121 ? 14.07 -15.461 -9.359 1 97.12 121 PRO B CA 1
ATOM 2073 C C . PRO B 1 121 ? 13.984 -14.852 -10.758 1 97.12 121 PRO B C 1
ATOM 2075 O O . PRO B 1 121 ? 13.828 -13.641 -10.898 1 97.12 121 PRO B O 1
ATOM 2078 N N . GLU B 1 122 ? 14.023 -15.695 -11.758 1 96.81 122 GLU B N 1
ATOM 2079 C CA . GLU B 1 122 ? 13.938 -15.227 -13.141 1 96.81 122 GLU B CA 1
ATOM 2080 C C . GLU B 1 122 ? 12.578 -14.586 -13.414 1 96.81 122 GLU B C 1
ATOM 2082 O O . GLU B 1 122 ? 12.5 -13.516 -14.023 1 96.81 122 GLU B O 1
ATOM 2087 N N . SER B 1 123 ? 11.57 -15.195 -13 1 96.44 123 SER B N 1
ATOM 2088 C CA . SER B 1 123 ? 10.234 -14.641 -13.195 1 96.44 123 SER B CA 1
ATOM 2089 C C . SER B 1 123 ? 10.047 -13.352 -12.398 1 96.44 123 SER B C 1
ATOM 2091 O O . SER B 1 123 ? 9.359 -12.438 -12.844 1 96.44 123 SER B O 1
ATOM 2093 N N . GLY B 1 124 ? 10.641 -13.352 -11.172 1 97.25 124 GLY B N 1
ATOM 2094 C CA . GLY B 1 124 ? 10.57 -12.148 -10.359 1 97.25 124 GLY B CA 1
ATOM 2095 C C . GLY B 1 124 ? 11.117 -10.922 -11.07 1 97.25 124 GLY B C 1
ATOM 2096 O O . GLY B 1 124 ? 10.492 -9.859 -11.047 1 97.25 124 GLY B O 1
ATOM 2097 N N . GLU B 1 125 ? 12.211 -11.109 -11.695 1 96.75 125 GLU B N 1
ATOM 2098 C CA . GLU B 1 125 ? 12.82 -10.008 -12.438 1 96.75 125 GLU B CA 1
ATOM 2099 C C . GLU B 1 125 ? 11.969 -9.625 -13.641 1 96.75 125 GLU B C 1
ATOM 2101 O O . GLU B 1 125 ? 11.727 -8.438 -13.883 1 96.75 125 GLU B O 1
ATOM 2106 N N . ARG B 1 126 ? 11.578 -10.578 -14.375 1 96.69 126 ARG B N 1
ATOM 2107 C CA . ARG B 1 126 ? 10.781 -10.344 -15.578 1 96.69 126 ARG B CA 1
ATOM 2108 C C . ARG B 1 126 ? 9.477 -9.633 -15.234 1 96.69 126 ARG B C 1
ATOM 2110 O O . ARG B 1 126 ? 9.125 -8.641 -15.867 1 96.69 126 ARG B O 1
ATOM 2117 N N . GLU B 1 127 ? 8.789 -10.164 -14.297 1 97.81 127 GLU B N 1
ATOM 2118 C CA . GLU B 1 127 ? 7.488 -9.617 -13.922 1 97.81 127 GLU B CA 1
ATOM 2119 C C . GLU B 1 127 ? 7.625 -8.211 -13.344 1 97.81 127 GLU B C 1
ATOM 2121 O O . GLU B 1 127 ? 6.793 -7.34 -13.617 1 97.81 127 GLU B O 1
ATOM 2126 N N . THR B 1 128 ? 8.648 -8.016 -12.523 1 97.88 128 THR B N 1
ATOM 2127 C CA . THR B 1 128 ? 8.906 -6.684 -12 1 97.88 128 THR B CA 1
ATOM 2128 C C . THR B 1 128 ? 9.047 -5.676 -13.141 1 97.88 128 THR B C 1
ATOM 2130 O O . THR B 1 128 ? 8.469 -4.586 -13.086 1 97.88 128 THR B O 1
ATOM 2133 N N . ALA B 1 129 ? 9.719 -6.043 -14.18 1 97.5 129 ALA B N 1
ATOM 2134 C CA . ALA B 1 129 ? 9.969 -5.16 -15.312 1 97.5 129 ALA B CA 1
ATOM 2135 C C . ALA B 1 129 ? 8.688 -4.91 -16.109 1 97.5 129 ALA B C 1
ATOM 2137 O O . ALA B 1 129 ? 8.586 -3.92 -16.828 1 97.5 129 ALA B O 1
ATOM 2138 N N . ILE B 1 130 ? 7.738 -5.82 -15.992 1 97.94 130 ILE B N 1
ATOM 2139 C CA . ILE B 1 130 ? 6.457 -5.664 -16.672 1 97.94 130 ILE B CA 1
ATOM 2140 C C . ILE B 1 130 ? 5.629 -4.59 -15.977 1 97.94 130 ILE B C 1
ATOM 2142 O O . ILE B 1 130 ? 4.977 -3.775 -16.625 1 97.94 130 ILE B O 1
ATOM 2146 N N . PHE B 1 131 ? 5.707 -4.535 -14.672 1 98.31 131 PHE B N 1
ATOM 2147 C CA . PHE B 1 131 ? 4.746 -3.734 -13.922 1 98.31 131 PHE B CA 1
ATOM 2148 C C . PHE B 1 131 ? 5.387 -2.436 -13.438 1 98.31 131 PHE B C 1
ATOM 2150 O O . PHE B 1 131 ? 4.684 -1.497 -13.055 1 98.31 131 PHE B O 1
ATOM 2157 N N . PHE B 1 132 ? 6.688 -2.363 -13.406 1 97.94 132 PHE B N 1
ATOM 2158 C CA . PHE B 1 132 ? 7.344 -1.184 -12.852 1 97.94 132 PHE B CA 1
ATOM 2159 C C . PHE B 1 132 ? 8.406 -0.658 -13.805 1 97.94 132 PHE B C 1
ATOM 2161 O O . PHE B 1 132 ? 9.156 -1.438 -14.398 1 97.94 132 PHE B O 1
ATOM 2168 N N . GLN B 1 133 ? 8.438 0.626 -13.922 1 96.12 133 GLN B N 1
ATOM 2169 C CA . GLN B 1 133 ? 9.602 1.286 -14.492 1 96.12 133 GLN B CA 1
ATOM 2170 C C . GLN B 1 133 ? 10.703 1.462 -13.445 1 96.12 133 GLN B C 1
ATOM 2172 O O . GLN B 1 133 ? 10.422 1.502 -12.242 1 96.12 133 GLN B O 1
ATOM 2177 N N . PRO B 1 134 ? 11.93 1.604 -13.906 1 94.44 134 PRO B N 1
ATOM 2178 C CA . PRO B 1 134 ? 13.039 1.692 -12.961 1 94.44 134 PRO B CA 1
ATOM 2179 C C . PRO B 1 134 ? 12.859 2.824 -11.945 1 94.44 134 PRO B C 1
ATOM 2181 O O . PRO B 1 134 ? 13.164 2.652 -10.766 1 94.44 134 PRO B O 1
ATOM 2184 N N . HIS B 1 135 ? 12.242 3.922 -12.352 1 92.75 135 HIS B N 1
ATOM 2185 C CA . HIS B 1 135 ? 12.148 5.082 -11.469 1 92.75 135 HIS B CA 1
ATOM 2186 C C . HIS B 1 135 ? 11.07 4.875 -10.406 1 92.75 135 HIS B C 1
ATOM 2188 O O . HIS B 1 135 ? 11 5.629 -9.438 1 92.75 135 HIS B O 1
ATOM 2194 N N . GLU B 1 136 ? 10.219 3.883 -10.602 1 94.94 136 GLU B N 1
ATOM 2195 C CA . GLU B 1 136 ? 9.156 3.588 -9.641 1 94.94 136 GLU B CA 1
ATOM 2196 C C . GLU B 1 136 ? 9.664 2.689 -8.516 1 94.94 136 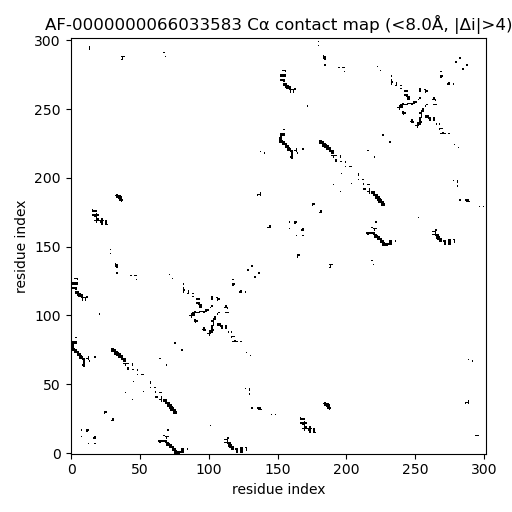GLU B C 1
ATOM 2198 O O . GLU B 1 136 ? 8.953 2.449 -7.539 1 94.94 136 GLU B O 1
ATOM 2203 N N . LEU B 1 137 ? 10.852 2.158 -8.695 1 95.75 137 LEU B N 1
ATOM 2204 C CA . LEU B 1 137 ? 11.43 1.253 -7.715 1 95.75 137 LEU B CA 1
ATOM 2205 C C . LEU B 1 137 ? 12.43 1.987 -6.824 1 95.75 137 LEU B C 1
ATOM 2207 O O . LEU B 1 137 ? 13.25 2.766 -7.312 1 95.75 137 LEU B O 1
ATOM 2211 N N . ILE B 1 138 ? 12.203 1.74 -5.559 1 93.62 138 ILE B N 1
ATOM 2212 C CA . ILE B 1 138 ? 13.156 2.285 -4.602 1 93.62 138 ILE B CA 1
ATOM 2213 C C . ILE B 1 138 ? 14.469 1.506 -4.68 1 93.62 138 ILE B C 1
ATOM 2215 O O . ILE B 1 138 ? 14.469 0.273 -4.672 1 93.62 138 ILE B O 1
ATOM 2219 N N . GLY B 1 139 ? 15.539 2.16 -4.891 1 82.12 139 GLY B N 1
ATOM 2220 C CA . GLY B 1 139 ? 16.844 1.499 -4.906 1 82.12 139 GLY B CA 1
ATOM 2221 C C . GLY B 1 139 ? 17.219 0.896 -3.566 1 82.12 139 GLY B C 1
ATOM 2222 O O . GLY B 1 139 ? 16.344 0.64 -2.729 1 82.12 139 GLY B O 1
ATOM 2223 N N . GLU B 1 140 ? 18.453 0.608 -3.523 1 74.38 140 GLU B N 1
ATOM 2224 C CA . GLU B 1 140 ? 18.953 0.056 -2.268 1 74.38 140 GLU B CA 1
ATOM 2225 C C . GLU B 1 140 ? 18.859 1.075 -1.137 1 74.38 140 GLU B C 1
ATOM 2227 O O . GLU B 1 140 ? 19.234 2.236 -1.304 1 74.38 140 GLU B O 1
ATOM 2232 N N . TRP B 1 141 ? 17.969 0.857 -0.292 1 71.88 141 TRP B N 1
ATOM 2233 C CA . TRP B 1 141 ? 17.906 1.676 0.915 1 71.88 141 TRP B CA 1
ATOM 2234 C C . TRP B 1 141 ? 17.906 0.803 2.166 1 71.88 141 TRP B C 1
ATOM 2236 O O . TRP B 1 141 ? 17.438 -0.337 2.135 1 71.88 141 TRP B O 1
ATOM 2246 N N . ASN B 1 142 ? 18.641 1.243 3.115 1 73 142 ASN B N 1
ATOM 2247 C CA . ASN B 1 142 ? 18.766 0.448 4.332 1 73 142 ASN B CA 1
ATOM 2248 C C . ASN B 1 142 ? 17.906 1.012 5.461 1 73 142 ASN B C 1
ATOM 2250 O O . ASN B 1 142 ? 17.875 2.227 5.668 1 73 142 ASN B O 1
ATOM 2254 N N . ARG B 1 143 ? 17.109 0.108 5.977 1 78.56 143 ARG B N 1
ATOM 2255 C CA . ARG B 1 143 ? 16.453 0.419 7.242 1 78.56 143 ARG B CA 1
ATOM 2256 C C . ARG B 1 143 ? 17.391 0.203 8.422 1 78.56 143 ARG B C 1
ATOM 2258 O O . ARG B 1 143 ? 18.25 -0.69 8.383 1 78.56 143 ARG B O 1
ATOM 2265 N N . ALA B 1 144 ? 17.219 1.087 9.328 1 74.81 144 ALA B N 1
ATOM 2266 C CA . ALA B 1 144 ? 18.016 0.92 10.547 1 74.81 144 ALA B CA 1
ATOM 2267 C C . ALA B 1 144 ? 17.828 -0.474 11.141 1 74.81 144 ALA B C 1
ATOM 2269 O O . ALA B 1 144 ? 18.766 -1.061 11.68 1 74.81 144 ALA B O 1
ATOM 2270 N N . LEU B 1 145 ? 16.688 -0.991 10.961 1 78.62 145 LEU B N 1
ATOM 2271 C CA . LEU B 1 145 ? 16.297 -2.264 11.562 1 78.62 145 LEU B CA 1
ATOM 2272 C C . LEU B 1 145 ? 16.938 -3.432 10.82 1 78.62 145 LEU B C 1
ATOM 2274 O O . LEU B 1 145 ? 16.953 -4.559 11.312 1 78.62 145 LEU B O 1
ATOM 2278 N N . ASP B 1 146 ? 17.438 -3.201 9.609 1 82.38 146 ASP B N 1
ATOM 2279 C CA . ASP B 1 146 ? 17.906 -4.305 8.773 1 82.38 146 ASP B CA 1
ATOM 2280 C C . ASP B 1 146 ? 19 -5.098 9.469 1 82.38 146 ASP B C 1
ATOM 2282 O O . ASP B 1 146 ? 19.078 -6.32 9.32 1 82.38 146 ASP B O 1
ATOM 2286 N N . ASN B 1 147 ? 19.766 -4.473 10.289 1 80.19 147 ASN B N 1
ATOM 2287 C CA . ASN B 1 147 ? 20.859 -5.148 10.984 1 80.19 147 ASN B CA 1
ATOM 2288 C C . ASN B 1 147 ? 20.328 -6.094 12.062 1 80.19 147 ASN B C 1
ATOM 2290 O O . ASN B 1 147 ? 21.062 -6.957 12.547 1 80.19 147 ASN B O 1
ATOM 2294 N N . TRP B 1 148 ? 19.172 -5.969 12.391 1 77.12 148 TRP B N 1
ATOM 2295 C CA . TRP B 1 148 ? 18.562 -6.859 13.375 1 77.12 148 TRP B CA 1
ATOM 2296 C C . TRP B 1 148 ? 17.797 -7.98 12.695 1 77.12 148 TRP B C 1
ATOM 2298 O O . TRP B 1 148 ? 17.312 -8.906 13.352 1 77.12 148 TRP B O 1
ATOM 2308 N N . ILE B 1 149 ? 17.641 -7.914 11.43 1 74.94 149 ILE B N 1
ATOM 2309 C CA . ILE B 1 149 ? 16.875 -8.898 10.68 1 74.94 149 ILE B CA 1
ATOM 2310 C C . ILE B 1 149 ? 17.828 -9.797 9.883 1 74.94 149 ILE B C 1
ATOM 2312 O O . ILE B 1 149 ? 17.594 -11 9.758 1 74.94 149 ILE B O 1
ATOM 2316 N N . TYR B 1 150 ? 18.859 -9.219 9.398 1 70.25 150 TYR B N 1
ATOM 2317 C CA . TYR B 1 150 ? 19.797 -9.945 8.547 1 70.25 150 TYR B CA 1
ATOM 2318 C C . TYR B 1 150 ? 21.188 -9.953 9.156 1 70.25 150 TYR B C 1
ATOM 2320 O O . TYR B 1 150 ? 21.594 -9.008 9.836 1 70.25 150 TYR B O 1
ATOM 2328 N N . GLU B 1 151 ? 21.953 -11.125 8.906 1 72.94 151 GLU B N 1
ATOM 2329 C CA . GLU B 1 151 ? 23.375 -11.164 9.219 1 72.94 151 GLU B CA 1
ATOM 2330 C C . GLU B 1 151 ? 24.219 -10.75 8.016 1 72.94 151 GLU B C 1
ATOM 2332 O O . GLU B 1 151 ? 23.828 -10.992 6.871 1 72.94 151 GLU B O 1
#

Nearest PDB structures (foldseek):
  6qa2-assembly1_C  TM=9.691E-01  e=1.718E-17  Mycobacterium tuberculosis H37Ra
  4ane-assembly1_E  TM=9.581E-01  e=6.160E-17  Mycobacterium tuberculosis
  1k44-assembly1_A  TM=9.701E-01  e=2.209E-16  Mycobacterium tuberculosis
  3ena-assembly1_B  TM=9.512E-01  e=2.072E-16  Acanthamoeba polyphaga mimivirus
  4anc-assembly1_A  TM=9.610E-01  e=1.407E-15  Mycobacterium tuberculosis

Solvent-accessible surface area (backbone atoms only — not comparable to full-atom values): 15849 Å² total; per-residue (Å²): 123,26,39,25,28,35,31,36,30,27,60,24,48,66,66,50,36,58,14,63,55,47,31,54,45,33,72,73,65,55,43,73,31,28,34,33,39,43,71,47,46,69,69,59,38,48,61,73,45,47,91,40,64,90,45,89,61,36,63,58,51,42,54,48,50,44,70,36,50,28,37,40,33,27,37,48,38,56,85,61,36,29,60,51,51,43,60,44,37,35,42,68,44,13,87,72,14,52,82,85,14,51,13,26,67,72,27,75,39,61,92,56,34,37,59,48,63,30,87,36,59,70,48,6,51,53,50,38,59,73,76,41,56,76,86,51,40,51,69,95,72,82,49,86,61,45,70,78,72,50,136,123,26,39,23,27,33,32,37,30,28,57,24,47,65,69,50,36,57,14,60,55,46,31,55,45,33,72,74,65,53,43,75,32,26,36,33,40,43,70,48,46,68,71,58,40,47,60,72,46,48,91,40,64,90,45,88,59,37,64,58,52,42,53,49,50,45,70,35,49,27,37,40,34,28,37,47,38,55,85,60,35,31,61,52,51,43,60,45,37,35,42,70,44,14,86,71,15,53,81,83,12,51,13,26,67,72,26,76,38,60,93,56,34,36,58,49,64,32,88,36,59,68,49,5,51,53,50,38,59,72,77,42,56,76,87,50,42,51,68,96,72,82,49,86,61,47,69,78,74,48,134

Organism: Chloroflexus aurantiacus (strain ATCC 29366 / DSM 635 / J-10-fl) (NCBI:txid324602)

Secondary structure (DSSP, 8-state):
-EEEEEEE-HHHHHTT-HHHHHHHHHHHT-EEEEEEEE---HHHHHHHTGGGTTSTTHHHHHHHHTSS-EEEEEEEESTTHHHHHHHHH--SSGGGSPTTSHHHHH--BTTB-SEEE-SSHHHHHHHHHHH--GGGS--S---TTHHHH--/-EEEEEEE-HHHHHTT-HHHHHHHHHHHT-EEEEEEEE---HHHHHHHTGGGTTSTTHHHHHHHHTSS-EEEEEEEESTTHHHHHHHHH--SSGGGSPTTSHHHHH--BTTB-SEEE-SSHHHHHHHHHHH--GGGS--S---TTHHHH--

InterPro domains:
  IPR001564 Nucleoside diphosphate kinase [MF_00451] (1-137)
  IPR001564 Nucleoside diphosphate kinase [PR01243] (4-26)
  IPR001564 Nucleoside diphosphate kinase [PR01243] (48-67)
  IPR001564 Nucleoside diphosphate kinase [PR01243] (90-106)
  IPR001564 Nucleoside diphosphate kinase [PR01243] (113-132)
  IPR023005 Nucleoside diphosphate kinase, active site [PS00469] (113-121)
  IPR034907 Nucleoside diphosphate kinase-like domain [PF00334] (2-136)
  IPR034907 Nucleoside diphosphate kinase-like domain [SM00562] (1-139)
  IPR036850 Nucleoside diphosphate kinase-like domain superfamily [G3DSA:3.30.70.141] (1-151)
  IPR036850 Nucleoside diphosphate kinase-like domain superfamily [SSF54919] (1-144)

pLDDT: mean 94.71, std 6.09, range [70.25, 98.81]